Protein AF-Q0TYK9-F1 (afdb_monomer)

Sequence (334 aa):
MSKLDDKIVGWQMKLDAGNQDDVSGDLIALLYSSVINCMQFSIGDTRKQIPELPYYSSLEKSAAALVLWGADHRVLHGALDRDLQRSFGLQEIVLQILLSIGNAVARYLPKASGDDSRRLWESRTRELASISGAAKYRLYETRDVGVDQASIEIDGQALIETIEVHLTSLRRLNNSLEYPAADNSDDEKRGDESDIKVIPADRYFAALIQARFPRAEAQVVQNLGESNWARYNHIHRQRETVRNSSEVTTVAKTLSDFRDSGIGSASSLAYAASVVSTRAEASHKRLPPLPKTARMGQPFICEICERTVTVRRTRDWKFVNVLQTHFPHPLTAS

Nearest PDB structures (foldseek):
  4e40-assembly1_A  TM=2.619E-01  e=4.192E-01  Trypanosoma congolense IL3000
  2c08-assembly1_A-2  TM=2.497E-01  e=4.220E+00  Rattus norvegicus
  1cnt-assembly1_1  TM=2.701E-01  e=6.306E+00  Homo sapiens

Foldseek 3Di:
DPVVVVVVVVVVVVLPPDDPPPCVQQLLLQLLVLLLVLLVLLLVQCVVFPVPDPLSVLSVVLSVLSVVLCVVCVSNVSNLSVLCVQPVVLVLLSLVLSLQLLVLSLLADNPGDDPVSNVVSVVSSVSSVVSSVVSVVVVVVVDDDDDDDDSHRDDSVVSSVSSVVSSVVSVVCVVCSVPPDGPPPPPPPPQDPVPVPVPPQLVVQLVVVCVVPVPDDSVVSSVVSVVVVVVVVVVVVVVVVVVVPPPDDDDDPPDPPDDDDDDDDDDDDDDDDDDDPPVVVPPDPQQPDDDPCLLVQAWDQRPPPRDTDGHNDSVVVVVVVPVPPPDDDDDDDD

pLDDT: mean 70.7, std 20.58, range [30.23, 95.44]

Solvent-accessible surface area (backbone atoms only — not comparable to full-atom values): 20503 Å² total; per-residue (Å²): 144,54,80,62,61,62,50,53,58,62,57,60,70,67,66,82,77,71,72,96,84,50,78,82,61,34,49,58,22,55,47,50,53,41,38,51,53,48,53,53,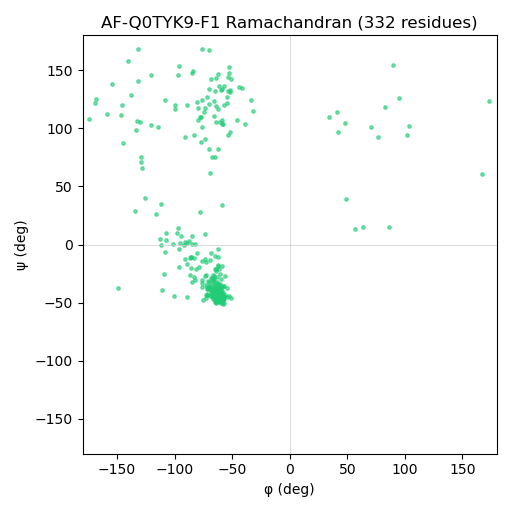47,52,52,57,53,44,58,76,72,50,79,80,49,87,55,52,66,54,45,52,51,49,53,51,51,51,51,49,54,36,55,77,49,36,24,83,74,31,45,43,33,60,67,28,68,51,14,56,73,60,41,51,53,52,46,52,44,52,45,53,42,36,53,43,56,61,32,43,67,74,89,80,60,54,74,69,57,46,53,54,46,55,52,48,42,50,52,38,50,52,48,46,48,56,55,45,51,62,49,48,80,73,46,94,72,85,89,81,79,82,91,65,73,46,55,72,62,62,39,42,54,52,41,50,55,42,52,51,50,54,61,71,40,44,68,49,71,76,56,58,64,64,57,77,78,58,84,69,64,77,66,54,89,88,58,71,67,76,70,56,71,25,56,57,45,17,51,56,46,37,74,74,38,77,85,59,56,67,68,60,34,46,55,51,5,44,50,51,41,53,49,48,52,51,54,50,52,52,52,51,53,58,62,64,52,72,66,80,81,85,86,77,89,73,74,78,84,76,82,77,88,74,89,82,89,80,85,86,84,89,80,92,77,78,86,76,66,79,77,64,64,78,80,52,90,72,74,78,80,78,52,74,58,20,59,75,57,36,71,40,71,35,94,87,76,72,41,79,44,72,49,60,47,78,72,60,53,52,53,64,63,62,72,64,79,77,69,86,86,81,91,79,91,134

Radius of gyration: 36.13 Å; Cα contacts (8 Å, |Δi|>4): 233; chains: 1; bounding box: 65×80×102 Å

Secondary structure (DSSP, 8-state):
--TTHHHHHHHHTTSTTS-TT-TTT-HHHHHHHHHHHHHHHHHHHHHHH-TT-TTHHHHHHHHHHHHHHHHHTTGGGTHHHHHTTT-HHHHHHHHHHHHHHHHHHHH---TT--HHHHHHHHHHHHHHHHHHHHHHHHHHTT---------PPPPHHHHHHHHHHHHHHHHHTHHHHHSPPP----S-----GGG-----HHHHHHHHHHHH-TTS-HHHHHHHHHHHHHHHHHHHHHHHHHHHTTSS-------------S---------------GGGSSSS-PPPPPPHHHHTT--EE-TTT-SEE--SSHHHHHHHHHSSSS--------

Organism: Phaeosphaeria nodorum (strain SN15 / ATCC MYA-4574 / FGSC 10173) (NCBI:txid321614)

Structure (mmCIF, N/CA/C/O backbone):
data_AF-Q0TYK9-F1
#
_entry.id   AF-Q0TYK9-F1
#
loop_
_atom_site.group_PDB
_atom_site.id
_atom_site.type_symbol
_atom_site.label_atom_id
_atom_site.label_alt_id
_atom_site.label_comp_id
_atom_site.label_asym_id
_atom_site.label_entity_id
_atom_site.label_seq_id
_atom_site.pdbx_PDB_ins_code
_atom_site.Cartn_x
_atom_site.Cartn_y
_atom_site.Cartn_z
_atom_site.occupancy
_atom_site.B_iso_or_equiv
_atom_site.auth_seq_id
_atom_site.auth_comp_id
_atom_site.auth_asym_id
_atom_site.auth_atom_id
_atom_site.pdbx_PDB_model_num
ATOM 1 N N . MET A 1 1 ? -29.109 -7.550 12.047 1.00 44.59 1 MET A N 1
ATOM 2 C CA . MET A 1 1 ? -28.102 -7.995 13.035 1.00 44.59 1 MET A CA 1
ATOM 3 C C . MET A 1 1 ? -28.030 -9.531 13.149 1.00 44.59 1 MET A C 1
ATOM 5 O O . MET A 1 1 ? -27.987 -10.038 14.250 1.00 44.59 1 MET A O 1
ATOM 9 N N . SER A 1 2 ? -28.000 -10.304 12.050 1.00 39.91 2 SER A N 1
ATOM 10 C CA . SER A 1 2 ? -27.587 -11.733 12.134 1.00 39.91 2 SER A CA 1
ATOM 11 C C . SER A 1 2 ? -26.903 -12.209 10.847 1.00 39.91 2 SER A C 1
ATOM 13 O O . SER A 1 2 ? -25.867 -12.850 10.884 1.00 39.91 2 SER A O 1
ATOM 15 N N . LYS A 1 3 ? -27.370 -11.745 9.679 1.00 32.19 3 LYS A N 1
ATOM 16 C CA . LYS A 1 3 ? -26.777 -12.117 8.379 1.00 32.19 3 LYS A CA 1
ATOM 17 C C . LYS A 1 3 ? -25.371 -11.560 8.090 1.00 32.19 3 LYS A C 1
ATOM 19 O O . LYS A 1 3 ? -24.768 -11.987 7.108 1.00 32.19 3 LYS A O 1
ATOM 24 N N . LEU A 1 4 ? -24.885 -10.584 8.866 1.00 36.53 4 LEU A N 1
ATOM 25 C CA . LEU A 1 4 ? -23.528 -10.041 8.703 1.00 36.53 4 LEU A CA 1
ATOM 26 C C . LEU A 1 4 ? -22.526 -10.833 9.554 1.00 36.53 4 LEU A C 1
ATOM 28 O O . LEU A 1 4 ? -21.509 -11.260 9.022 1.00 36.53 4 LEU A O 1
ATOM 32 N N . ASP A 1 5 ? -22.872 -11.116 10.813 1.00 36.38 5 ASP A N 1
ATOM 33 C CA . ASP A 1 5 ? -22.040 -11.902 11.733 1.00 36.38 5 ASP A CA 1
ATOM 34 C C . ASP A 1 5 ? -21.855 -13.351 11.252 1.00 36.38 5 ASP A C 1
ATOM 36 O O . ASP A 1 5 ? -20.732 -13.848 11.242 1.00 36.38 5 ASP A O 1
ATOM 40 N N . ASP A 1 6 ? -22.905 -13.986 10.712 1.00 34.59 6 ASP A N 1
ATOM 41 C CA . ASP A 1 6 ? -22.813 -15.353 10.164 1.00 34.59 6 ASP A CA 1
ATOM 42 C C . ASP A 1 6 ? -21.923 -15.437 8.916 1.00 34.59 6 ASP A C 1
ATOM 44 O O . ASP A 1 6 ? -21.270 -16.450 8.661 1.00 34.59 6 ASP A O 1
ATOM 48 N N . LYS A 1 7 ? -21.860 -14.355 8.129 1.00 39.62 7 LYS A N 1
ATOM 49 C CA . LYS A 1 7 ? -20.922 -14.283 7.007 1.00 39.62 7 LYS A CA 1
ATOM 50 C C . LYS A 1 7 ? -19.499 -14.122 7.523 1.00 39.62 7 LYS A C 1
ATOM 52 O O . LYS A 1 7 ? -18.628 -14.813 7.017 1.00 39.62 7 LYS A O 1
ATOM 57 N N . ILE A 1 8 ? -19.277 -13.272 8.528 1.00 39.50 8 ILE A N 1
ATOM 58 C CA . ILE A 1 8 ? -17.959 -12.955 9.106 1.00 39.50 8 ILE A CA 1
ATOM 59 C C . ILE A 1 8 ? -17.297 -14.192 9.735 1.00 39.50 8 ILE A C 1
ATOM 61 O O . ILE A 1 8 ? -16.123 -14.444 9.466 1.00 39.50 8 ILE A O 1
ATOM 65 N N . VAL A 1 9 ? -18.050 -15.023 10.462 1.00 41.75 9 VAL A N 1
ATOM 66 C CA . VAL A 1 9 ? -17.537 -16.294 11.018 1.00 41.75 9 VAL A CA 1
ATOM 67 C C . VAL A 1 9 ? -17.159 -17.283 9.904 1.00 41.75 9 VAL A C 1
ATOM 69 O O . VAL A 1 9 ? -16.145 -17.975 9.996 1.00 41.75 9 VAL A O 1
ATOM 72 N N . GLY A 1 10 ? -17.909 -17.289 8.796 1.00 31.11 10 GLY A N 1
ATOM 73 C CA . GLY A 1 10 ? -17.598 -18.097 7.613 1.00 31.11 10 GLY A CA 1
ATOM 74 C C . GLY A 1 10 ? -16.300 -17.709 6.888 1.00 31.11 10 GLY A C 1
ATOM 75 O O . GLY A 1 10 ? -15.738 -18.543 6.178 1.00 31.11 10 GLY A O 1
ATOM 76 N N . TRP A 1 11 ? -15.797 -16.480 7.070 1.00 41.72 11 TRP A N 1
ATOM 77 C CA . TRP A 1 11 ? -14.517 -16.035 6.498 1.00 41.72 11 TRP A CA 1
ATOM 78 C C . TRP A 1 11 ? -13.317 -16.408 7.374 1.00 41.72 11 TRP A C 1
ATOM 80 O O . TRP A 1 11 ? -12.257 -16.710 6.835 1.00 41.72 11 TRP A O 1
ATOM 90 N N . GLN A 1 12 ? -13.484 -16.451 8.701 1.00 37.84 12 GLN A N 1
ATOM 91 C CA . GLN A 1 12 ? -12.402 -16.800 9.631 1.00 37.84 12 GLN A CA 1
ATOM 92 C C . GLN A 1 12 ? -11.999 -18.280 9.536 1.00 37.84 12 GLN A C 1
ATOM 94 O O . GLN A 1 12 ? -10.815 -18.588 9.556 1.00 37.84 12 GLN A O 1
ATOM 99 N N . MET A 1 13 ? -12.952 -19.196 9.327 1.00 35.41 13 MET A N 1
ATOM 100 C CA . MET A 1 13 ? -12.654 -20.638 9.250 1.00 35.41 13 MET A CA 1
ATOM 101 C C . MET A 1 13 ? -11.947 -21.091 7.962 1.00 35.41 13 MET A C 1
ATOM 103 O O . MET A 1 13 ? -11.423 -22.200 7.916 1.00 35.41 13 MET A O 1
ATOM 107 N N . LYS A 1 14 ? -11.918 -20.268 6.906 1.00 38.94 14 LYS A N 1
ATOM 108 C CA . LYS A 1 14 ? -11.225 -20.615 5.651 1.00 38.94 14 LYS A CA 1
ATOM 109 C C . LYS A 1 14 ? -9.734 -20.265 5.645 1.00 38.94 14 LYS A C 1
ATOM 111 O O . LYS A 1 14 ? -9.044 -20.703 4.731 1.00 38.94 14 LYS A O 1
ATOM 116 N N . LEU A 1 15 ? -9.252 -19.505 6.629 1.00 45.62 15 LEU A N 1
ATOM 117 C CA . LEU A 1 15 ? -7.866 -19.026 6.689 1.00 45.62 15 LEU A CA 1
ATOM 118 C C . LEU A 1 15 ? -6.913 -19.991 7.419 1.00 45.62 15 LEU A C 1
ATOM 120 O O . LEU A 1 15 ? -5.714 -19.929 7.184 1.00 45.62 15 LEU A O 1
ATOM 124 N N . ASP A 1 16 ? -7.431 -20.942 8.203 1.00 39.75 16 ASP A N 1
ATOM 125 C CA . ASP A 1 16 ? -6.613 -21.879 8.998 1.00 39.75 16 ASP A CA 1
ATOM 126 C C . ASP A 1 16 ? -6.182 -23.161 8.251 1.00 39.75 16 ASP A C 1
ATOM 128 O O . ASP A 1 16 ? -5.553 -24.041 8.835 1.00 39.75 16 ASP A O 1
ATOM 132 N N . ALA A 1 17 ? -6.507 -23.306 6.960 1.00 36.94 17 ALA A N 1
ATOM 133 C CA . ALA A 1 17 ? -6.301 -24.562 6.222 1.00 36.94 17 ALA A CA 1
ATOM 134 C C . ALA A 1 17 ? 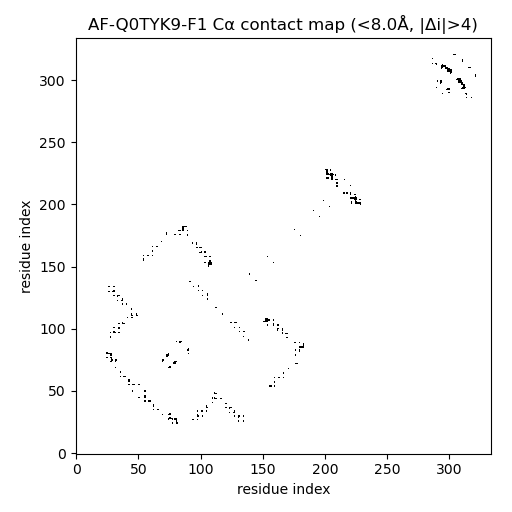-5.155 -24.547 5.185 1.00 36.94 17 ALA A C 1
ATOM 136 O O . ALA A 1 17 ? -5.040 -25.490 4.403 1.00 36.94 17 ALA A O 1
ATOM 137 N N . GLY A 1 18 ? -4.310 -23.510 5.143 1.00 34.62 18 GLY A N 1
ATOM 138 C CA . GLY A 1 18 ? -3.261 -23.360 4.125 1.00 34.62 18 GLY A CA 1
ATOM 139 C C . GLY A 1 18 ? -1.841 -23.285 4.690 1.00 34.62 18 GLY A C 1
ATOM 140 O O . GLY A 1 18 ? -1.446 -22.238 5.177 1.00 34.62 18 GLY A O 1
ATOM 141 N N . ASN A 1 19 ? -1.101 -24.396 4.579 1.00 35.84 19 ASN A N 1
ATOM 142 C CA . ASN A 1 19 ? 0.365 -24.549 4.525 1.00 35.84 19 ASN A CA 1
ATOM 143 C C . ASN A 1 19 ? 1.270 -23.584 5.326 1.00 35.84 19 ASN A C 1
ATOM 145 O O . ASN A 1 19 ? 1.544 -22.460 4.924 1.00 35.84 19 ASN A O 1
ATOM 149 N N . GLN A 1 20 ? 1.895 -24.130 6.372 1.00 38.56 20 GLN A N 1
ATOM 150 C CA . GLN A 1 20 ? 2.895 -23.486 7.238 1.00 38.56 20 GLN A CA 1
ATOM 151 C C . GLN A 1 20 ? 4.305 -23.291 6.629 1.00 38.56 20 GLN A C 1
ATOM 153 O O . GLN A 1 20 ? 5.196 -22.855 7.351 1.00 38.56 20 GLN A O 1
ATOM 158 N N . ASP A 1 21 ? 4.520 -23.534 5.330 1.00 36.31 21 ASP A N 1
ATOM 159 C CA . ASP A 1 21 ? 5.865 -23.488 4.717 1.00 36.31 21 ASP A CA 1
ATOM 160 C C . ASP A 1 21 ? 6.136 -22.269 3.799 1.00 36.31 21 ASP A C 1
ATOM 162 O O . ASP A 1 21 ? 7.226 -22.165 3.241 1.00 36.31 21 ASP A O 1
ATOM 166 N N . ASP A 1 22 ? 5.207 -21.309 3.661 1.00 42.50 22 ASP A N 1
ATOM 167 C CA . ASP A 1 22 ? 5.327 -20.167 2.721 1.00 42.50 22 ASP A CA 1
ATOM 168 C C . ASP A 1 22 ? 5.172 -18.783 3.389 1.00 42.50 22 ASP A C 1
ATOM 170 O O . ASP A 1 22 ? 4.557 -17.857 2.865 1.00 42.50 22 ASP A O 1
ATOM 174 N N . VAL A 1 23 ? 5.734 -18.606 4.590 1.00 48.06 23 VAL A N 1
ATOM 175 C CA . VAL A 1 23 ? 5.602 -17.350 5.368 1.00 48.06 23 VAL A CA 1
ATOM 176 C C . VAL A 1 23 ? 6.220 -16.136 4.640 1.00 48.06 23 VAL A C 1
ATOM 178 O O . VAL A 1 23 ? 5.883 -14.990 4.935 1.00 48.06 23 VAL A O 1
ATOM 181 N N . SER A 1 24 ? 7.102 -16.362 3.657 1.00 53.59 24 SER A N 1
ATOM 182 C CA . SER A 1 24 ? 7.686 -15.291 2.831 1.00 53.59 24 SER A CA 1
ATOM 183 C C . SER A 1 24 ? 6.831 -14.902 1.622 1.00 53.59 24 SER A C 1
ATOM 185 O O . SER A 1 24 ? 7.025 -13.805 1.091 1.00 53.59 24 SER A O 1
ATOM 187 N N . GLY A 1 25 ? 5.912 -15.763 1.175 1.00 62.69 25 GLY A N 1
ATOM 188 C CA . GLY A 1 25 ? 5.080 -15.525 -0.002 1.00 62.69 25 GLY A CA 1
ATOM 189 C C . GLY A 1 25 ? 3.999 -14.476 0.235 1.00 62.69 25 GLY A C 1
ATOM 190 O O . GLY A 1 25 ? 3.859 -13.582 -0.586 1.00 62.69 25 GLY A O 1
ATOM 191 N N . ASP A 1 26 ? 3.322 -14.527 1.385 1.00 84.88 26 ASP A N 1
ATOM 192 C CA . ASP A 1 26 ? 2.055 -13.814 1.629 1.00 84.88 26 ASP A CA 1
ATOM 193 C C . ASP A 1 26 ? 2.166 -12.671 2.663 1.00 84.88 26 ASP A C 1
ATOM 195 O O . ASP A 1 26 ? 1.264 -12.412 3.467 1.00 84.88 26 ASP A O 1
ATOM 199 N N . LEU A 1 27 ? 3.304 -11.978 2.697 1.00 89.56 27 LEU A N 1
ATOM 200 C CA . LEU A 1 27 ? 3.596 -10.982 3.732 1.00 89.56 27 LEU A CA 1
ATOM 201 C C . LEU A 1 27 ? 2.673 -9.751 3.677 1.00 89.56 27 LEU A C 1
ATOM 203 O O . LEU A 1 27 ? 2.326 -9.206 4.729 1.00 89.56 27 LEU A O 1
ATOM 207 N N . ILE A 1 28 ? 2.249 -9.318 2.482 1.00 92.62 28 ILE A N 1
ATOM 208 C CA . ILE A 1 28 ? 1.270 -8.232 2.318 1.00 92.62 28 ILE A CA 1
ATOM 209 C C . ILE A 1 28 ? -0.076 -8.688 2.880 1.00 92.62 28 ILE A C 1
ATOM 211 O O . ILE A 1 28 ? -0.681 -7.948 3.659 1.00 92.62 28 ILE A O 1
ATOM 215 N N . ALA A 1 29 ? -0.526 -9.902 2.551 1.00 92.44 29 ALA A N 1
ATOM 216 C CA . ALA A 1 29 ? -1.767 -10.477 3.070 1.00 92.44 29 ALA A CA 1
ATOM 217 C C . ALA A 1 29 ? -1.781 -10.582 4.606 1.00 92.44 29 ALA A C 1
ATOM 219 O O . ALA A 1 29 ? -2.748 -10.162 5.255 1.00 92.44 29 ALA A O 1
ATOM 220 N N . LEU A 1 30 ? -0.696 -11.087 5.201 1.00 92.19 30 LEU A N 1
ATOM 221 C CA . LEU A 1 30 ? -0.549 -11.217 6.654 1.00 92.19 30 LEU A CA 1
ATOM 222 C C . LEU A 1 30 ? -0.560 -9.851 7.344 1.00 92.19 30 LEU A C 1
ATOM 224 O O . LEU A 1 30 ? -1.317 -9.639 8.294 1.00 92.19 30 LEU A O 1
ATOM 228 N N . LEU A 1 31 ? 0.215 -8.890 6.837 1.00 93.19 31 LEU A N 1
ATOM 229 C CA . LEU A 1 31 ? 0.264 -7.549 7.413 1.00 93.19 31 LEU A CA 1
ATOM 230 C C . LEU A 1 31 ? -1.087 -6.839 7.285 1.00 93.19 31 LEU A C 1
ATOM 232 O O . LEU A 1 31 ? -1.588 -6.280 8.259 1.00 93.19 31 LEU A O 1
ATOM 236 N N . TYR A 1 32 ? -1.712 -6.911 6.111 1.00 95.44 32 TYR A N 1
ATOM 237 C CA . TYR A 1 32 ? -3.033 -6.344 5.864 1.00 95.44 32 TYR A CA 1
ATOM 238 C C . TYR A 1 32 ? -4.092 -6.919 6.814 1.00 95.44 32 TYR A C 1
ATOM 240 O O . TYR A 1 32 ? -4.848 -6.162 7.425 1.00 95.44 32 TYR A O 1
ATOM 248 N N . SER A 1 33 ? -4.138 -8.245 6.977 1.00 93.62 33 SER A N 1
ATOM 249 C CA . SER A 1 33 ? -5.125 -8.889 7.850 1.00 93.62 33 SER A CA 1
ATOM 250 C C . SER A 1 33 ? -4.947 -8.471 9.312 1.00 93.62 33 SER A C 1
ATOM 252 O O . SER A 1 33 ? -5.926 -8.130 9.979 1.00 93.62 33 SER A O 1
ATOM 254 N N . SER A 1 34 ? -3.701 -8.388 9.786 1.00 92.94 34 SER A N 1
ATOM 255 C CA . SER A 1 34 ? -3.378 -7.927 11.136 1.00 92.94 34 SER A CA 1
ATOM 256 C C . SER A 1 34 ? -3.767 -6.458 11.363 1.00 92.94 34 SER A C 1
ATOM 258 O O . SER A 1 34 ? -4.399 -6.126 12.369 1.00 92.94 34 SER A O 1
ATOM 260 N N . VAL A 1 35 ? -3.502 -5.578 10.389 1.00 93.69 35 VAL A N 1
ATOM 261 C CA . VAL A 1 35 ? -3.918 -4.164 10.433 1.00 93.69 35 VAL A CA 1
ATOM 262 C C . VAL A 1 35 ? -5.440 -4.031 10.515 1.00 93.69 35 VAL A C 1
ATOM 264 O O . VAL A 1 35 ? -5.946 -3.323 11.389 1.00 93.69 35 VAL A O 1
ATOM 267 N N . ILE A 1 36 ? -6.182 -4.735 9.654 1.00 93.75 36 ILE A N 1
ATOM 268 C CA . ILE A 1 36 ? -7.652 -4.718 9.656 1.00 93.75 36 ILE A CA 1
ATOM 269 C C .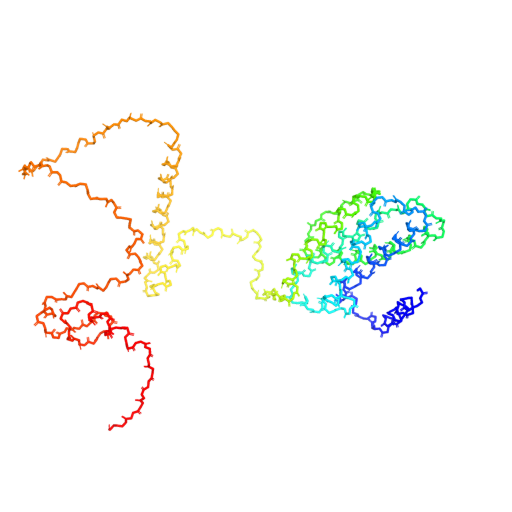 ILE A 1 36 ? -8.208 -5.246 10.979 1.00 93.75 36 ILE A C 1
ATOM 271 O O . ILE A 1 36 ? -9.120 -4.641 11.543 1.00 93.75 36 ILE A O 1
ATOM 275 N N . ASN A 1 37 ? -7.636 -6.326 11.510 1.00 91.75 37 ASN A N 1
ATOM 276 C CA . ASN A 1 37 ? -8.026 -6.898 12.796 1.00 91.75 37 ASN A CA 1
ATOM 277 C C . ASN A 1 37 ? -7.872 -5.895 13.948 1.00 91.75 37 ASN A C 1
ATOM 279 O O . ASN A 1 37 ? -8.755 -5.801 14.804 1.00 91.75 37 ASN A O 1
ATOM 283 N N . CYS A 1 38 ? -6.780 -5.129 13.972 1.00 90.75 38 CYS A N 1
ATOM 284 C CA . CYS A 1 38 ? -6.584 -4.068 14.957 1.00 90.75 38 CYS A CA 1
ATOM 285 C C . CYS A 1 38 ? -7.570 -2.906 14.744 1.00 90.75 38 CYS A C 1
ATOM 287 O O . CYS A 1 38 ? -8.205 -2.461 15.697 1.00 90.75 38 CYS A O 1
ATOM 289 N N . MET A 1 39 ? -7.779 -2.451 13.506 1.00 90.62 39 MET A N 1
ATOM 290 C CA . MET A 1 39 ? -8.735 -1.374 13.206 1.00 90.62 39 MET A CA 1
ATOM 291 C C . MET A 1 39 ? -10.180 -1.734 13.568 1.00 90.62 39 MET A C 1
ATOM 293 O O . MET A 1 39 ? -10.910 -0.925 14.132 1.00 90.62 39 MET A O 1
ATOM 297 N N . GLN A 1 40 ? -10.617 -2.956 13.269 1.00 89.94 40 GLN A N 1
ATOM 298 C CA . GLN A 1 40 ? -11.963 -3.413 13.616 1.00 89.94 40 GLN A CA 1
ATOM 299 C C . GLN A 1 40 ? -12.148 -3.518 15.128 1.00 89.94 40 GLN A C 1
ATOM 301 O O . GLN A 1 40 ? -13.209 -3.159 15.642 1.00 89.94 40 GLN A O 1
ATOM 306 N N . PHE A 1 41 ? -11.115 -3.967 15.846 1.00 88.25 41 PHE A N 1
ATOM 307 C CA . PHE A 1 41 ? -11.135 -3.975 17.302 1.00 88.25 41 PHE A CA 1
ATOM 308 C C . PHE A 1 41 ? -11.256 -2.554 17.863 1.00 88.25 41 PHE A C 1
ATOM 310 O O . PHE A 1 41 ? -12.130 -2.308 18.693 1.00 88.25 41 PHE A O 1
ATOM 317 N N . SER A 1 42 ? -10.440 -1.608 17.383 1.00 84.50 42 SER A N 1
ATOM 318 C CA . SER A 1 42 ? -10.465 -0.225 17.872 1.00 84.50 42 SER A CA 1
ATOM 319 C C . SER A 1 42 ? -11.804 0.463 17.585 1.00 84.50 42 SER A C 1
ATOM 321 O O . SER A 1 42 ? -12.350 1.128 18.466 1.00 84.50 42 SER A O 1
ATOM 323 N N . ILE A 1 43 ? -12.402 0.234 16.411 1.00 85.88 43 ILE A N 1
ATOM 324 C CA . ILE A 1 43 ? -13.757 0.701 16.074 1.00 85.88 43 ILE A CA 1
ATOM 325 C C . ILE A 1 43 ? -14.804 0.059 16.992 1.00 85.88 43 ILE A C 1
ATOM 327 O O . ILE A 1 43 ? -15.682 0.755 17.505 1.00 85.88 43 ILE A O 1
ATOM 331 N N . GLY A 1 44 ? -14.734 -1.257 17.208 1.00 83.56 44 GLY A N 1
ATOM 332 C CA . GLY A 1 44 ? -15.681 -1.985 18.051 1.00 83.56 44 GLY A CA 1
ATOM 333 C C . GLY A 1 44 ? -15.645 -1.543 19.514 1.00 83.56 44 GLY A C 1
ATOM 334 O O . GLY A 1 44 ? -16.700 -1.420 20.137 1.00 83.56 44 GLY A O 1
ATOM 335 N N . ASP A 1 45 ? -14.455 -1.275 20.050 1.00 79.25 45 ASP A N 1
ATOM 336 C CA . ASP A 1 45 ? -14.269 -0.811 21.427 1.00 79.25 45 ASP A CA 1
ATOM 337 C C . ASP A 1 45 ? -14.715 0.652 21.592 1.00 79.25 45 ASP A C 1
ATOM 339 O O . ASP A 1 45 ? -15.545 0.951 22.453 1.00 79.25 45 ASP A O 1
ATOM 343 N N . THR A 1 46 ? -14.309 1.538 20.672 1.00 76.25 46 THR A N 1
ATOM 344 C CA . THR A 1 46 ? -14.705 2.961 20.678 1.00 76.25 46 THR A CA 1
ATOM 345 C C . THR A 1 46 ? -16.225 3.129 20.578 1.00 76.25 46 THR A C 1
ATOM 347 O O . THR A 1 46 ? -16.814 3.937 21.298 1.00 76.25 46 THR A O 1
ATOM 350 N N . ARG A 1 47 ? -16.891 2.314 19.744 1.00 77.00 47 ARG A N 1
ATOM 351 C CA . ARG A 1 47 ? -18.355 2.325 19.577 1.00 77.00 47 ARG A CA 1
ATOM 352 C C . ARG A 1 47 ? -19.107 2.000 20.864 1.00 77.00 47 ARG A C 1
ATOM 354 O O . ARG A 1 47 ? -20.186 2.541 21.090 1.00 77.00 47 ARG A O 1
ATOM 361 N N . LYS A 1 48 ? -18.582 1.077 21.675 1.00 74.38 48 LYS A N 1
ATOM 362 C CA . LYS A 1 48 ? -19.239 0.627 22.912 1.00 74.38 48 LYS A CA 1
ATOM 363 C C . LYS A 1 48 ? -19.175 1.674 24.018 1.00 74.38 48 LYS A C 1
ATOM 365 O O . LYS A 1 48 ? -20.027 1.653 24.899 1.00 74.38 48 LYS A O 1
ATOM 370 N N . GLN A 1 49 ? -18.172 2.547 23.990 1.00 67.31 49 GLN A N 1
ATOM 371 C CA . GLN A 1 49 ? -17.831 3.390 25.133 1.00 67.31 49 GLN A CA 1
ATOM 372 C C . GLN A 1 49 ? -18.126 4.874 24.901 1.00 67.31 49 GLN A C 1
ATOM 374 O O . GLN A 1 49 ? -18.598 5.528 25.827 1.00 67.31 49 GLN A O 1
ATOM 379 N N . ILE A 1 50 ? -17.882 5.422 23.700 1.00 66.62 50 ILE A N 1
ATOM 380 C CA . ILE A 1 50 ? -18.080 6.858 23.427 1.00 66.62 50 ILE A CA 1
ATOM 381 C C . ILE A 1 50 ? -18.587 7.070 21.983 1.00 66.62 50 ILE A C 1
ATOM 383 O O . ILE A 1 50 ? -17.789 7.300 21.072 1.00 66.62 50 ILE A O 1
ATOM 387 N N . PRO A 1 51 ? -19.914 7.026 21.750 1.00 62.50 51 PRO A N 1
ATOM 388 C CA . PRO A 1 51 ? -20.501 7.155 20.411 1.00 62.50 51 PRO A CA 1
ATOM 389 C C . PRO A 1 51 ? -20.261 8.513 19.728 1.00 62.50 51 PRO A C 1
ATOM 391 O O . PRO A 1 51 ? -20.333 8.595 18.506 1.00 62.50 51 PRO A O 1
ATOM 394 N N . GLU A 1 52 ? -19.987 9.574 20.495 1.00 63.94 52 GLU A N 1
ATOM 395 C CA . GLU A 1 52 ? -19.931 10.959 19.992 1.00 63.94 52 GLU A CA 1
ATOM 396 C C . GLU A 1 52 ? -18.519 11.471 19.663 1.00 63.94 52 GLU A C 1
ATOM 398 O O . GLU A 1 52 ? -18.318 12.672 19.481 1.00 63.94 52 GLU A O 1
ATOM 403 N N . LEU A 1 53 ? -17.510 10.597 19.572 1.00 68.88 53 LEU A N 1
ATOM 404 C CA . LEU A 1 53 ? -16.176 11.053 19.180 1.00 68.88 53 LEU A CA 1
ATOM 405 C C . LEU A 1 53 ? -16.198 11.563 17.725 1.00 68.88 53 LEU A C 1
ATOM 407 O O . LEU A 1 53 ? -16.540 10.799 16.817 1.00 68.88 53 LEU A O 1
ATOM 411 N N . PRO A 1 54 ? -15.781 12.818 17.465 1.00 72.56 54 PRO A N 1
ATOM 412 C CA . PRO A 1 54 ? -15.908 13.450 16.146 1.00 72.56 54 PRO A CA 1
ATOM 413 C C . PRO A 1 54 ? -15.143 12.697 15.049 1.00 72.56 54 PRO A C 1
ATOM 415 O O . PRO A 1 54 ? -15.507 12.734 13.876 1.00 72.56 54 PRO A O 1
ATOM 418 N N . TYR A 1 55 ? -14.110 11.959 15.446 1.00 77.88 55 TYR A N 1
ATOM 419 C CA . TYR A 1 55 ? -13.213 11.234 14.562 1.00 77.88 55 TYR A CA 1
ATOM 420 C C . TYR A 1 55 ? -13.656 9.784 14.279 1.00 77.88 55 TYR A C 1
ATOM 422 O O . TYR A 1 55 ? -13.161 9.155 13.344 1.00 77.88 55 TYR A O 1
ATOM 430 N N . TYR A 1 56 ? -14.630 9.248 15.026 1.00 80.56 56 TYR A N 1
ATOM 431 C CA . TYR A 1 56 ? -15.100 7.864 14.884 1.00 80.56 56 TYR A CA 1
ATOM 432 C C . TYR A 1 56 ? -15.617 7.564 13.472 1.00 80.56 56 TYR A C 1
ATOM 434 O O . TYR A 1 56 ? -15.220 6.578 12.852 1.00 80.56 56 TYR A O 1
ATOM 442 N N . SER A 1 57 ? -16.455 8.455 12.933 1.00 85.00 57 SER A N 1
ATOM 443 C CA . SER A 1 57 ? -17.026 8.278 11.593 1.00 85.00 57 SER A CA 1
ATOM 444 C C . SER A 1 57 ? -15.956 8.266 10.495 1.00 85.00 57 SER A C 1
ATOM 446 O O . SER A 1 57 ? -16.103 7.565 9.495 1.00 85.00 57 SER A O 1
ATOM 448 N N . SER A 1 58 ? -14.865 9.013 10.678 1.00 88.62 58 SER A N 1
ATOM 449 C CA . SER A 1 58 ? -13.740 9.047 9.741 1.00 88.62 58 SER A CA 1
ATOM 450 C C . SER A 1 58 ? -12.864 7.801 9.863 1.00 88.62 58 SER A C 1
ATOM 452 O O . SER A 1 58 ? -12.431 7.267 8.842 1.00 88.62 58 SER A O 1
ATOM 454 N N . LEU A 1 59 ? -12.667 7.271 11.075 1.00 86.56 59 LEU A N 1
ATOM 455 C CA . LEU A 1 59 ? -11.984 5.991 11.282 1.00 86.56 59 LEU A CA 1
ATOM 456 C C . LEU A 1 59 ? -12.759 4.828 10.642 1.00 86.56 59 LEU A C 1
ATOM 458 O O . LEU A 1 59 ? -12.163 4.003 9.954 1.00 86.56 59 LEU A O 1
ATOM 462 N N . GLU A 1 60 ? -14.085 4.791 10.802 1.00 89.12 60 GLU A N 1
ATOM 463 C CA . GLU A 1 60 ? -14.945 3.765 10.198 1.00 89.12 60 GLU A CA 1
ATOM 464 C C . GLU A 1 60 ? -14.918 3.836 8.662 1.00 89.12 60 GLU A C 1
ATOM 466 O O . GLU A 1 60 ? -14.729 2.818 7.993 1.00 89.12 60 GLU A O 1
ATOM 471 N N . LYS A 1 61 ? -15.001 5.047 8.090 1.00 91.12 61 LYS A N 1
ATOM 472 C CA . LYS A 1 61 ? -14.832 5.275 6.642 1.00 91.12 61 LYS A CA 1
ATOM 473 C C . LYS A 1 61 ? -13.456 4.836 6.146 1.00 91.12 61 LYS A C 1
ATOM 475 O O . LYS A 1 61 ? -13.364 4.224 5.084 1.00 91.12 61 LYS A O 1
ATOM 480 N N . SER A 1 62 ? -12.401 5.134 6.901 1.00 91.81 62 SER A N 1
ATOM 481 C CA . SER A 1 62 ? -11.025 4.778 6.543 1.00 91.81 62 SER A CA 1
ATOM 482 C C . SER A 1 62 ? -10.809 3.266 6.579 1.00 91.81 62 SER A C 1
ATOM 484 O O . SER A 1 62 ? -10.259 2.702 5.635 1.00 91.81 62 SER A O 1
ATOM 486 N N . ALA A 1 63 ? -11.318 2.582 7.607 1.00 91.75 63 ALA A N 1
ATOM 487 C CA . ALA A 1 63 ? -11.282 1.125 7.683 1.00 91.75 63 ALA A CA 1
ATOM 488 C C . ALA A 1 63 ? -12.089 0.479 6.547 1.00 91.75 63 ALA A C 1
ATOM 490 O O . ALA A 1 63 ? -11.591 -0.431 5.890 1.00 91.75 63 ALA A O 1
ATOM 491 N N . ALA A 1 64 ? -13.293 0.978 6.248 1.00 93.00 64 ALA A N 1
ATOM 492 C CA . ALA A 1 64 ? -14.091 0.490 5.123 1.00 93.00 64 ALA A CA 1
ATOM 493 C C . ALA A 1 64 ? -13.380 0.697 3.775 1.00 93.00 64 ALA A C 1
ATOM 495 O O . ALA A 1 64 ? -13.384 -0.197 2.933 1.00 93.00 64 ALA A O 1
ATOM 496 N N . ALA A 1 65 ? -12.726 1.845 3.579 1.00 93.81 65 ALA A N 1
ATOM 497 C CA . ALA A 1 65 ? -11.938 2.115 2.380 1.00 93.81 65 ALA A CA 1
ATOM 498 C C . ALA A 1 65 ? -10.741 1.164 2.240 1.00 93.81 65 ALA A C 1
ATOM 500 O O . ALA A 1 65 ? -10.477 0.699 1.133 1.00 93.81 65 ALA A O 1
ATOM 501 N N . LEU A 1 66 ? -10.046 0.851 3.340 1.00 94.00 66 LEU A N 1
ATOM 502 C CA . LEU A 1 66 ? -8.957 -0.127 3.335 1.00 94.00 66 LEU A CA 1
ATOM 503 C C . LEU A 1 66 ? -9.477 -1.538 3.024 1.00 94.00 66 LEU A C 1
ATOM 505 O O . LEU A 1 66 ? -8.856 -2.247 2.237 1.00 94.00 66 LEU A O 1
ATOM 509 N N . VAL A 1 67 ? -10.640 -1.912 3.577 1.00 94.44 67 VAL A N 1
ATOM 510 C CA . VAL A 1 67 ? -11.315 -3.188 3.284 1.00 94.44 67 VAL A CA 1
ATOM 511 C C . VAL A 1 67 ? -11.663 -3.318 1.805 1.00 94.44 67 VAL A C 1
ATOM 513 O O . VAL A 1 67 ? -11.412 -4.364 1.209 1.00 94.44 67 VAL A O 1
ATOM 516 N N . LEU A 1 68 ? -12.231 -2.268 1.210 1.00 93.69 68 LEU A N 1
ATOM 517 C CA . LEU A 1 68 ? -12.578 -2.248 -0.212 1.00 93.69 68 LEU A CA 1
ATOM 518 C C . LEU A 1 68 ? -11.332 -2.362 -1.088 1.00 93.69 68 LEU A C 1
ATOM 520 O O . LEU A 1 68 ? -11.288 -3.231 -1.949 1.00 93.69 68 LEU A O 1
ATOM 524 N N . TRP A 1 69 ? -10.289 -1.580 -0.795 1.00 95.31 69 TRP A N 1
ATOM 525 C CA . TRP A 1 69 ? -9.015 -1.680 -1.509 1.00 95.31 69 TRP A CA 1
ATOM 526 C C . TRP A 1 69 ? -8.427 -3.098 -1.436 1.00 95.31 69 TRP A C 1
ATOM 528 O O . TRP A 1 69 ? -8.026 -3.669 -2.449 1.00 95.31 69 TRP A O 1
ATOM 538 N N . GLY A 1 70 ? -8.431 -3.714 -0.250 1.00 91.75 70 GLY A N 1
ATOM 539 C CA . GLY A 1 70 ? -7.943 -5.080 -0.089 1.00 91.75 70 GLY A CA 1
ATOM 540 C C . GLY A 1 70 ? -8.802 -6.122 -0.810 1.00 91.75 70 GLY A C 1
ATOM 541 O O . GLY A 1 70 ? -8.279 -7.145 -1.250 1.00 91.75 70 GLY A O 1
ATOM 542 N N . ALA A 1 71 ? -10.106 -5.878 -0.960 1.00 92.94 71 ALA A N 1
ATOM 543 C CA . ALA A 1 71 ? -10.998 -6.733 -1.738 1.00 92.94 71 ALA A CA 1
ATOM 544 C C . ALA A 1 71 ? -10.749 -6.600 -3.249 1.00 92.94 71 ALA A C 1
ATOM 546 O O . ALA A 1 71 ? -10.658 -7.626 -3.928 1.00 92.94 71 ALA A O 1
ATOM 547 N N . ASP A 1 72 ? -10.574 -5.374 -3.748 1.00 91.56 72 ASP A N 1
ATOM 548 C CA . ASP A 1 72 ? -10.317 -5.077 -5.164 1.00 91.56 72 ASP A CA 1
ATOM 549 C C . ASP A 1 72 ? -9.036 -5.768 -5.654 1.00 91.56 72 ASP A C 1
ATOM 551 O O . ASP A 1 72 ? -9.029 -6.395 -6.714 1.00 91.56 72 ASP A O 1
ATOM 555 N N . HIS A 1 73 ? -7.988 -5.768 -4.827 1.00 90.69 73 HIS A N 1
ATOM 556 C CA . HIS A 1 73 ? -6.721 -6.455 -5.112 1.00 90.69 73 HIS A CA 1
ATOM 557 C C . HIS A 1 73 ? -6.628 -7.873 -4.529 1.00 90.69 73 HIS A C 1
ATOM 559 O O . HIS A 1 73 ? -5.571 -8.499 -4.571 1.00 90.69 73 HIS A O 1
ATOM 565 N N . ARG A 1 74 ? -7.722 -8.402 -3.960 1.00 90.50 74 ARG A N 1
ATOM 566 C CA . ARG A 1 74 ? -7.799 -9.755 -3.369 1.00 90.50 74 ARG A CA 1
ATOM 567 C C . ARG A 1 74 ? -6.639 -10.069 -2.408 1.00 90.50 74 ARG A C 1
ATOM 569 O O . ARG A 1 74 ? -6.151 -11.200 -2.358 1.00 90.50 74 ARG A O 1
ATOM 576 N N . VAL A 1 75 ? -6.244 -9.082 -1.609 1.00 91.56 75 VAL A N 1
ATOM 577 C CA . VAL A 1 75 ? -5.078 -9.118 -0.712 1.00 91.56 75 VAL A CA 1
ATOM 578 C C . VAL A 1 75 ? -5.156 -10.283 0.271 1.00 91.56 75 VAL A C 1
ATOM 580 O O . VAL A 1 75 ? -4.205 -11.036 0.400 1.00 91.56 75 VAL A O 1
ATOM 583 N N . LEU A 1 76 ? -6.320 -10.523 0.885 1.00 88.19 76 LEU A N 1
ATOM 584 C CA . LEU A 1 76 ? -6.512 -11.629 1.842 1.00 88.19 76 LEU A CA 1
ATOM 585 C C . LEU A 1 76 ? -6.311 -13.033 1.251 1.00 88.19 76 LEU A C 1
ATOM 587 O O . LEU A 1 76 ? -6.165 -13.987 2.003 1.00 88.19 76 LEU A O 1
ATOM 591 N N . HIS A 1 77 ? -6.337 -13.173 -0.075 1.00 86.94 77 HIS A N 1
ATOM 592 C CA . HIS A 1 77 ? -6.116 -14.452 -0.756 1.00 86.94 77 HIS A CA 1
ATOM 593 C C . HIS A 1 77 ? -4.667 -14.595 -1.259 1.00 86.94 77 HIS A C 1
ATOM 595 O O . HIS A 1 77 ? -4.398 -15.461 -2.102 1.00 86.94 77 HIS A O 1
ATOM 601 N N . GLY A 1 78 ? -3.766 -13.691 -0.854 1.00 85.88 78 GLY A N 1
ATOM 602 C CA . GLY A 1 78 ? -2.382 -13.615 -1.336 1.00 85.88 78 GLY A CA 1
ATOM 603 C C . GLY A 1 78 ? -2.270 -13.300 -2.831 1.00 85.88 78 GLY A C 1
ATOM 604 O O . GLY A 1 78 ? -1.241 -13.545 -3.447 1.00 85.88 78 GLY A O 1
ATOM 605 N N . ALA A 1 79 ? -3.347 -12.833 -3.479 1.00 87.81 79 ALA A N 1
ATOM 606 C CA . ALA A 1 79 ? -3.315 -12.567 -4.918 1.00 87.81 79 ALA A CA 1
ATOM 607 C C . ALA A 1 79 ? -2.381 -11.401 -5.232 1.00 87.81 79 ALA A C 1
ATOM 609 O O . ALA A 1 79 ? -1.517 -11.547 -6.084 1.00 87.81 79 ALA A O 1
ATOM 610 N N . LEU A 1 80 ? -2.497 -10.306 -4.473 1.00 90.19 80 LEU A N 1
ATOM 611 C CA . LEU A 1 80 ? -1.616 -9.157 -4.634 1.00 90.19 80 LEU A CA 1
ATOM 612 C C . LEU A 1 80 ? -0.148 -9.526 -4.388 1.00 90.19 80 LEU A C 1
ATOM 614 O O . LEU A 1 80 ? 0.721 -9.089 -5.132 1.00 90.19 80 LEU A O 1
ATOM 618 N N . ASP A 1 81 ? 0.136 -10.359 -3.386 1.00 90.00 81 ASP A N 1
ATOM 619 C CA . ASP A 1 81 ? 1.486 -10.867 -3.150 1.00 90.00 81 ASP A CA 1
ATOM 620 C C . ASP A 1 81 ? 2.044 -11.605 -4.374 1.00 90.00 81 ASP A C 1
ATOM 622 O O . ASP A 1 81 ? 3.164 -11.322 -4.800 1.00 90.00 81 ASP A O 1
ATOM 626 N N . ARG A 1 82 ? 1.244 -12.495 -4.978 1.00 89.44 82 ARG A N 1
ATOM 627 C CA . ARG A 1 82 ? 1.601 -13.231 -6.202 1.00 89.44 82 ARG A CA 1
ATOM 628 C C . ARG A 1 82 ? 1.780 -12.315 -7.409 1.00 89.44 82 ARG A C 1
ATOM 630 O O . ARG A 1 82 ? 2.755 -12.469 -8.142 1.00 89.44 82 ARG A O 1
ATOM 637 N N . ASP A 1 83 ? 0.876 -11.361 -7.597 1.00 89.25 83 ASP A N 1
ATOM 638 C CA . ASP A 1 83 ? 0.902 -10.422 -8.722 1.00 89.25 83 ASP A CA 1
ATOM 639 C C . ASP A 1 83 ? 2.144 -9.516 -8.661 1.00 89.25 83 ASP A C 1
ATOM 641 O O . ASP A 1 83 ? 2.723 -9.172 -9.692 1.00 89.25 83 ASP A O 1
ATOM 645 N N . LEU A 1 84 ? 2.612 -9.193 -7.450 1.00 89.69 84 LEU A N 1
ATOM 646 C CA . LEU A 1 84 ? 3.799 -8.370 -7.213 1.00 89.69 84 LEU A CA 1
ATOM 647 C C . LEU A 1 84 ? 5.109 -9.163 -7.098 1.00 89.69 84 LEU A C 1
ATOM 649 O O . LEU A 1 84 ? 6.159 -8.546 -6.924 1.00 89.69 84 LEU A O 1
ATOM 653 N N . GLN A 1 85 ? 5.107 -10.495 -7.250 1.00 86.25 85 GLN A N 1
ATOM 654 C CA . GLN A 1 85 ? 6.325 -11.323 -7.144 1.00 86.25 85 GLN A CA 1
ATOM 655 C C . GLN A 1 85 ? 7.449 -10.898 -8.095 1.00 86.25 85 GLN A C 1
ATOM 657 O O . GLN A 1 85 ? 8.617 -11.162 -7.821 1.00 86.25 85 GLN A O 1
ATOM 662 N N . ARG A 1 86 ? 7.102 -10.279 -9.227 1.00 82.12 86 ARG A N 1
ATOM 663 C CA . ARG A 1 86 ? 8.058 -9.802 -10.240 1.00 82.12 86 ARG A CA 1
ATOM 664 C C . ARG A 1 86 ? 8.307 -8.297 -10.177 1.00 82.12 86 ARG A C 1
ATOM 666 O O . ARG A 1 86 ? 9.066 -7.791 -10.993 1.00 82.12 86 ARG A O 1
ATOM 673 N N . SER A 1 87 ? 7.669 -7.599 -9.246 1.00 87.94 87 SER A N 1
ATOM 674 C CA . SER A 1 87 ? 7.691 -6.143 -9.109 1.00 87.94 87 SER A CA 1
ATOM 675 C C . SER A 1 87 ? 8.060 -5.794 -7.672 1.00 87.94 87 SER A C 1
ATOM 677 O O . SER A 1 87 ? 7.245 -5.264 -6.914 1.00 87.94 87 SER A O 1
ATOM 679 N N . PHE A 1 88 ? 9.289 -6.132 -7.288 1.00 85.62 88 PHE A N 1
ATOM 680 C CA . PHE A 1 88 ? 9.850 -5.920 -5.957 1.00 85.62 88 PHE A CA 1
ATOM 681 C C . PHE A 1 88 ? 9.717 -4.468 -5.501 1.00 85.62 88 PHE A C 1
ATOM 683 O O . PHE A 1 88 ? 9.259 -4.227 -4.389 1.00 85.62 88 PHE A O 1
ATOM 690 N N . GLY A 1 89 ? 10.006 -3.490 -6.364 1.00 86.56 89 GLY A N 1
ATOM 691 C CA . GLY A 1 89 ? 9.866 -2.075 -6.011 1.00 86.56 89 GLY A CA 1
ATOM 692 C C . GLY A 1 89 ? 8.426 -1.700 -5.648 1.00 86.56 89 GLY A C 1
ATOM 693 O O . GLY A 1 89 ? 8.182 -0.974 -4.683 1.00 86.56 89 GLY A O 1
ATOM 694 N N . LEU A 1 90 ? 7.447 -2.235 -6.379 1.00 90.38 90 LEU A N 1
ATOM 695 C CA . LEU A 1 90 ? 6.033 -2.013 -6.077 1.00 90.38 90 LEU A CA 1
ATOM 696 C C . LEU A 1 90 ? 5.598 -2.776 -4.817 1.00 90.38 90 LEU A C 1
ATOM 698 O O . LEU A 1 90 ? 4.861 -2.227 -3.997 1.00 90.38 90 LEU A O 1
ATOM 702 N N . GLN A 1 91 ? 6.103 -3.998 -4.625 1.00 90.88 91 GLN A N 1
ATOM 703 C CA . GLN A 1 91 ? 5.905 -4.793 -3.413 1.00 90.88 91 GLN A CA 1
ATOM 704 C C . GLN A 1 91 ? 6.413 -4.053 -2.166 1.00 90.88 91 GLN A C 1
ATOM 706 O O . GLN A 1 91 ? 5.694 -3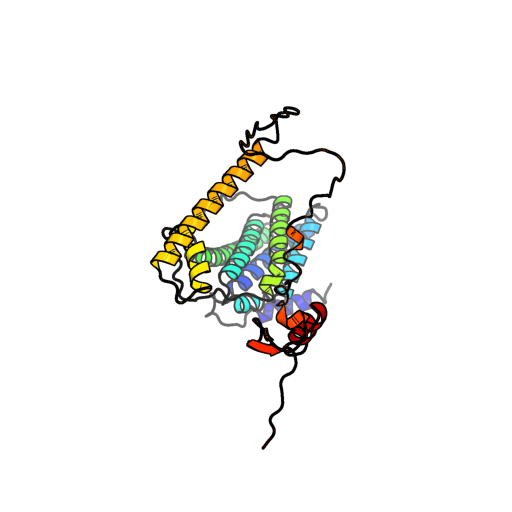.954 -1.170 1.00 90.88 91 GLN A O 1
ATOM 711 N N . GLU A 1 92 ? 7.617 -3.480 -2.226 1.00 89.44 92 GLU A N 1
ATOM 712 C CA . GLU A 1 92 ? 8.217 -2.693 -1.145 1.00 89.44 92 GLU A CA 1
ATOM 713 C C . GLU A 1 92 ? 7.375 -1.472 -0.792 1.00 89.44 92 GLU A C 1
ATOM 715 O O . GLU A 1 92 ? 7.134 -1.213 0.386 1.00 89.44 92 GLU A O 1
ATOM 720 N N . ILE A 1 93 ? 6.894 -0.732 -1.796 1.00 91.81 93 ILE A N 1
ATOM 721 C CA . ILE A 1 93 ? 6.056 0.451 -1.576 1.00 91.81 93 ILE A CA 1
ATOM 722 C C . ILE A 1 93 ? 4.754 0.057 -0.869 1.00 91.81 93 ILE A C 1
ATOM 724 O O . ILE A 1 93 ? 4.358 0.712 0.097 1.00 91.81 93 ILE A O 1
ATOM 728 N N . VAL A 1 94 ? 4.094 -1.021 -1.305 1.00 94.25 94 VAL A N 1
ATOM 729 C CA . VAL A 1 94 ? 2.868 -1.512 -0.653 1.00 94.25 94 VAL A CA 1
ATOM 730 C C . VAL A 1 94 ? 3.151 -1.928 0.792 1.00 94.25 94 VAL A C 1
ATOM 732 O O . VAL A 1 94 ? 2.420 -1.517 1.697 1.00 94.25 94 VAL A O 1
ATOM 735 N N . LEU A 1 95 ? 4.236 -2.669 1.037 1.00 92.38 95 LEU A N 1
ATOM 736 C CA . LEU A 1 95 ? 4.654 -3.070 2.384 1.00 92.38 95 LEU A CA 1
ATOM 737 C C . LEU A 1 95 ? 4.965 -1.863 3.276 1.00 92.38 95 LEU A C 1
ATOM 739 O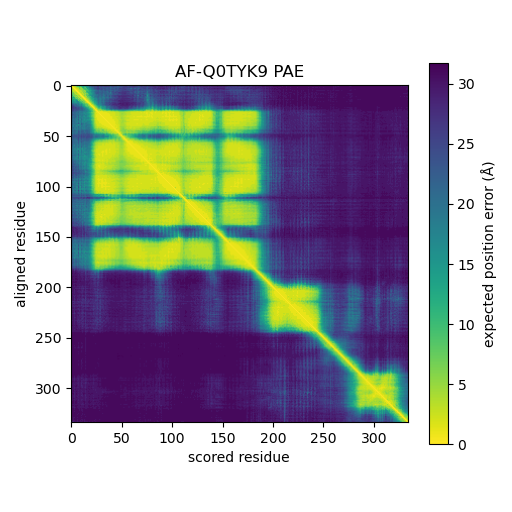 O . LEU A 1 95 ? 4.506 -1.820 4.415 1.00 92.38 95 LEU A O 1
ATOM 743 N N . GLN A 1 96 ? 5.686 -0.860 2.773 1.00 91.75 96 GLN A N 1
ATOM 744 C CA . GLN A 1 96 ? 5.980 0.375 3.508 1.00 91.75 96 GLN A CA 1
ATOM 745 C C . GLN A 1 96 ? 4.706 1.129 3.886 1.00 91.75 96 GLN A C 1
ATOM 747 O O . GLN A 1 96 ? 4.577 1.605 5.015 1.00 91.75 96 GLN A O 1
ATOM 752 N N . ILE A 1 97 ? 3.747 1.227 2.964 1.00 94.12 97 ILE A N 1
ATOM 753 C CA . ILE A 1 97 ? 2.477 1.901 3.234 1.00 94.12 97 ILE A CA 1
ATOM 754 C C . ILE A 1 97 ? 1.687 1.152 4.316 1.00 94.12 97 ILE A C 1
ATOM 756 O O . ILE A 1 97 ? 1.233 1.774 5.279 1.00 94.12 97 ILE A O 1
ATOM 760 N N . LEU A 1 98 ? 1.563 -0.174 4.206 1.00 94.81 98 LEU A N 1
ATOM 761 C CA . LEU A 1 98 ? 0.867 -0.992 5.204 1.00 94.81 98 LEU A CA 1
ATOM 762 C C . LEU A 1 98 ? 1.571 -0.981 6.565 1.00 94.81 98 LEU A C 1
ATOM 764 O O . LEU A 1 98 ? 0.898 -0.928 7.592 1.00 94.81 98 LEU A O 1
ATOM 768 N N . LEU A 1 99 ? 2.905 -0.965 6.592 1.00 92.31 99 LEU A N 1
ATOM 769 C CA . LEU A 1 99 ? 3.690 -0.830 7.820 1.00 92.31 99 LEU A CA 1
ATOM 770 C C . LEU A 1 99 ? 3.432 0.506 8.507 1.00 92.31 99 LEU A C 1
ATOM 772 O O . LEU A 1 99 ? 3.294 0.545 9.727 1.00 92.31 99 LEU A O 1
ATOM 776 N N . SER A 1 100 ? 3.358 1.600 7.753 1.00 91.81 100 SER A N 1
ATOM 777 C CA . SER A 1 100 ? 3.064 2.916 8.323 1.00 91.81 100 SER A CA 1
ATOM 778 C C . SER A 1 100 ? 1.658 2.976 8.917 1.00 91.81 100 SER A C 1
ATOM 780 O O . SER A 1 100 ? 1.499 3.440 10.048 1.00 91.81 100 SER A O 1
ATOM 782 N N . ILE A 1 101 ? 0.655 2.417 8.225 1.00 93.12 101 ILE A N 1
ATOM 783 C CA . ILE A 1 101 ? -0.705 2.272 8.770 1.00 93.12 101 ILE A CA 1
ATOM 784 C C . ILE A 1 101 ? -0.684 1.400 10.033 1.00 93.12 101 ILE A C 1
ATOM 786 O O . ILE A 1 101 ? -1.227 1.795 11.062 1.00 93.12 101 ILE A O 1
ATOM 790 N N . GLY A 1 102 ? -0.033 0.236 9.988 1.00 91.50 102 GLY A N 1
ATOM 791 C CA . GLY A 1 102 ? 0.041 -0.689 11.118 1.00 91.50 102 GLY A CA 1
ATOM 792 C C . GLY A 1 102 ? 0.743 -0.098 12.336 1.00 91.50 102 GLY A C 1
ATOM 793 O O . GLY A 1 102 ? 0.242 -0.222 13.450 1.00 91.50 102 GLY A O 1
ATOM 794 N N . ASN A 1 103 ? 1.847 0.623 12.141 1.00 89.88 103 ASN A N 1
ATOM 795 C CA . ASN A 1 103 ? 2.539 1.327 13.219 1.00 89.88 103 ASN A CA 1
ATOM 796 C C . ASN A 1 103 ? 1.653 2.412 13.846 1.00 89.88 103 ASN A C 1
ATOM 798 O O . ASN A 1 103 ? 1.656 2.557 15.066 1.00 89.88 103 ASN A O 1
ATOM 802 N N . ALA A 1 104 ? 0.897 3.162 13.038 1.00 90.06 104 ALA A N 1
ATOM 803 C CA . ALA A 1 104 ? -0.034 4.162 13.552 1.00 90.06 104 ALA A CA 1
ATOM 804 C C . ALA A 1 104 ? -1.142 3.501 14.384 1.00 90.06 104 ALA A C 1
ATOM 806 O O . ALA A 1 104 ? -1.373 3.885 15.528 1.00 90.06 104 ALA A O 1
ATOM 807 N N . VAL A 1 105 ? -1.759 2.441 13.854 1.00 89.88 105 VAL A N 1
ATOM 808 C CA . VAL A 1 105 ? -2.795 1.676 14.559 1.00 89.88 105 VAL A CA 1
ATOM 809 C C . VAL A 1 105 ? -2.254 1.084 15.861 1.00 89.88 105 VAL A C 1
ATOM 811 O O . VAL A 1 105 ? -2.920 1.200 16.879 1.00 89.88 105 VAL A O 1
ATOM 814 N N . ALA A 1 106 ? -1.046 0.517 15.873 1.00 88.12 106 ALA A N 1
ATOM 815 C CA . ALA A 1 106 ? -0.445 -0.070 17.073 1.00 88.12 106 ALA A CA 1
ATOM 816 C C . ALA A 1 106 ? -0.130 0.959 18.175 1.00 88.12 106 ALA A C 1
ATOM 818 O O . ALA A 1 106 ? -0.144 0.612 19.354 1.00 88.12 106 ALA A O 1
ATOM 819 N N . ARG A 1 107 ? 0.153 2.216 17.805 1.00 85.38 107 ARG A N 1
ATOM 820 C CA . ARG A 1 107 ? 0.404 3.321 18.752 1.00 85.38 107 ARG A CA 1
ATOM 821 C C . ARG A 1 107 ? -0.867 3.984 19.266 1.00 85.38 107 ARG A C 1
ATOM 823 O O . ARG A 1 107 ? -0.793 4.790 20.191 1.00 85.38 107 ARG A O 1
ATOM 830 N N . TYR A 1 108 ? -2.012 3.691 18.663 1.00 84.56 108 TYR A N 1
ATOM 831 C CA . TYR A 1 108 ? -3.288 4.167 19.162 1.00 84.56 108 TYR A CA 1
ATOM 832 C C . TYR A 1 108 ? -3.727 3.290 20.332 1.00 84.56 108 TYR A C 1
ATOM 834 O O . TYR A 1 108 ? -3.968 2.100 20.163 1.00 84.56 108 TYR A O 1
ATOM 842 N N . LEU A 1 109 ? -3.860 3.869 21.522 1.00 74.06 109 LEU A N 1
ATOM 843 C CA . LEU A 1 109 ? -4.468 3.178 22.652 1.00 74.06 109 LEU A CA 1
ATOM 844 C C . LEU A 1 109 ? -5.929 3.631 22.788 1.00 74.06 109 LEU A C 1
ATOM 846 O O . LEU A 1 109 ? -6.172 4.823 23.007 1.00 74.06 109 LEU A O 1
ATOM 850 N N . PRO A 1 110 ? -6.918 2.720 22.697 1.00 68.94 110 PRO A N 1
ATOM 851 C CA . PRO A 1 110 ? -8.301 3.053 23.012 1.00 68.94 110 PRO A CA 1
ATOM 852 C C . PRO A 1 110 ? -8.399 3.511 24.476 1.00 68.94 110 PRO A C 1
ATOM 854 O O . PRO A 1 110 ? -8.302 2.712 25.406 1.00 68.94 110 PRO A O 1
ATOM 857 N N . LYS A 1 111 ? -8.566 4.821 24.700 1.00 64.12 111 LYS A N 1
ATOM 858 C CA . LYS A 1 111 ? -8.514 5.442 26.040 1.00 64.12 111 LYS A CA 1
ATOM 859 C C . LYS A 1 111 ? -9.633 5.004 26.997 1.00 64.12 111 LYS A C 1
ATOM 861 O O . LYS A 1 111 ? -9.575 5.349 28.171 1.00 64.12 111 LYS A O 1
ATOM 866 N N . ALA A 1 112 ? -10.646 4.286 26.519 1.00 56.06 112 ALA A N 1
ATOM 867 C CA . ALA A 1 112 ? -11.837 3.942 27.294 1.00 56.06 112 ALA A CA 1
ATOM 868 C C . ALA A 1 112 ? -11.968 2.431 27.611 1.00 56.06 112 ALA A C 1
ATOM 870 O O . ALA A 1 112 ? -12.949 2.008 28.224 1.00 56.06 112 ALA A O 1
ATOM 871 N N . SER A 1 113 ? -10.960 1.627 27.251 1.00 65.25 113 SER A N 1
ATOM 872 C CA . SER A 1 113 ? -10.980 0.166 27.374 1.00 65.25 113 SER A CA 1
ATOM 873 C C . SER A 1 113 ? -10.929 -0.338 28.825 1.00 65.25 113 SER A C 1
ATOM 875 O O . SER A 1 113 ? -10.076 0.079 29.607 1.00 65.25 113 SER A O 1
ATOM 877 N N . GLY A 1 114 ? -11.792 -1.303 29.165 1.00 72.50 114 GLY A N 1
ATOM 878 C CA . GLY A 1 114 ? -11.640 -2.121 30.376 1.00 72.50 114 GLY A CA 1
ATOM 879 C C . GLY A 1 114 ? -10.459 -3.101 30.272 1.00 72.50 114 GLY A C 1
ATOM 880 O O . GLY A 1 114 ? -9.934 -3.327 29.180 1.00 72.50 114 GLY A O 1
ATOM 881 N N . ASP A 1 115 ? -10.063 -3.718 31.391 1.00 79.12 115 ASP A N 1
ATOM 882 C CA . ASP A 1 115 ? -8.874 -4.591 31.469 1.00 79.12 115 ASP A CA 1
ATOM 883 C C . ASP A 1 115 ? -8.876 -5.741 30.443 1.00 79.12 115 ASP A C 1
ATOM 885 O O . ASP A 1 115 ? -7.835 -6.057 29.863 1.00 79.12 115 ASP A O 1
ATOM 889 N N . ASP A 1 116 ? -10.038 -6.335 30.155 1.00 83.06 116 ASP A N 1
ATOM 890 C CA . ASP A 1 116 ? -10.157 -7.414 29.164 1.00 83.06 116 ASP A CA 1
ATOM 891 C C . ASP A 1 116 ? -9.964 -6.913 27.724 1.00 83.06 116 ASP A C 1
ATOM 893 O O . ASP A 1 116 ? -9.226 -7.525 26.947 1.00 83.06 116 ASP A O 1
ATOM 897 N N . SER A 1 117 ? -10.568 -5.773 27.365 1.00 81.38 117 SER A N 1
ATOM 898 C CA . SER A 1 117 ? -10.360 -5.152 26.049 1.00 81.38 117 SER A CA 1
ATOM 899 C C . SER A 1 117 ? -8.897 -4.740 25.863 1.00 81.38 117 SER A C 1
ATOM 901 O O . SER A 1 117 ? -8.322 -4.951 24.795 1.00 81.38 117 SER A O 1
ATOM 903 N N . ARG A 1 118 ? -8.253 -4.233 26.919 1.00 83.06 118 ARG A N 1
ATOM 904 C CA . ARG A 1 118 ? -6.832 -3.877 26.900 1.00 83.06 118 ARG A CA 1
ATOM 905 C C . ARG A 1 118 ? -5.934 -5.088 26.643 1.00 83.06 118 ARG A C 1
ATOM 907 O O . ARG A 1 118 ? -5.051 -5.015 25.793 1.00 83.06 118 ARG A O 1
ATOM 914 N N . ARG A 1 119 ? -6.180 -6.222 27.304 1.00 85.31 119 ARG A N 1
ATOM 915 C CA . ARG A 1 119 ? -5.418 -7.467 27.070 1.00 85.31 119 ARG A CA 1
ATOM 916 C C . ARG A 1 119 ? -5.581 -7.986 25.643 1.00 85.31 119 ARG A C 1
ATOM 918 O O . ARG A 1 119 ? -4.609 -8.417 25.024 1.00 85.31 119 ARG A O 1
ATOM 925 N N . LEU A 1 120 ? -6.801 -7.932 25.105 1.00 87.00 120 LEU A N 1
ATOM 926 C CA . LEU A 1 120 ? -7.077 -8.316 23.717 1.00 87.00 120 LEU A CA 1
ATOM 927 C C . LEU A 1 120 ? -6.373 -7.385 22.724 1.00 87.00 120 LEU A C 1
ATOM 929 O O . LEU A 1 120 ? -5.818 -7.858 21.731 1.00 87.00 120 LEU A O 1
ATOM 933 N N . TRP A 1 121 ? -6.351 -6.082 23.006 1.00 87.50 121 TRP A N 1
ATOM 934 C CA . TRP A 1 121 ? -5.606 -5.099 22.226 1.00 87.50 121 TRP A CA 1
ATOM 935 C C . TRP A 1 121 ? -4.099 -5.375 22.238 1.00 87.50 121 TRP A C 1
ATOM 937 O O . TRP A 1 121 ? -3.478 -5.467 21.179 1.00 87.50 121 TRP A O 1
ATOM 947 N N . GLU A 1 122 ? -3.512 -5.580 23.417 1.00 87.62 122 GLU A N 1
ATOM 948 C CA . GLU A 1 122 ? -2.093 -5.918 23.590 1.00 87.62 122 GLU A CA 1
ATOM 949 C C . GLU A 1 122 ? -1.716 -7.217 22.859 1.00 87.62 122 GLU A C 1
ATOM 951 O O . GLU A 1 122 ? -0.635 -7.323 22.283 1.00 87.62 122 GLU A O 1
ATOM 956 N N . SER A 1 123 ? -2.613 -8.207 22.829 1.00 88.81 123 SER A N 1
ATOM 957 C CA . SER A 1 123 ? -2.407 -9.435 22.053 1.00 88.81 123 SER A CA 1
ATOM 958 C C . SER A 1 123 ? -2.355 -9.170 20.544 1.00 88.81 123 SER A C 1
ATOM 960 O O . SER A 1 123 ? -1.425 -9.622 19.879 1.00 88.81 123 SER A O 1
ATOM 962 N N . ARG A 1 124 ? -3.325 -8.421 20.000 1.00 88.25 124 ARG A N 1
ATOM 963 C CA . ARG A 1 124 ? -3.414 -8.112 18.558 1.00 88.25 124 ARG A CA 1
ATOM 964 C C . ARG A 1 124 ? -2.271 -7.217 18.086 1.00 88.25 124 ARG A C 1
ATOM 966 O O . ARG A 1 124 ? -1.688 -7.442 17.033 1.00 88.25 124 ARG A O 1
ATOM 973 N N . THR A 1 125 ? -1.909 -6.222 18.890 1.00 89.06 125 THR A N 1
ATOM 974 C CA . THR A 1 125 ? -0.771 -5.339 18.601 1.00 89.06 125 THR A CA 1
ATOM 975 C C . THR A 1 125 ? 0.565 -6.068 18.670 1.00 89.06 125 THR A C 1
ATOM 977 O O . THR A 1 125 ? 1.454 -5.756 17.883 1.00 89.06 125 THR A O 1
ATOM 980 N N . ARG A 1 126 ? 0.715 -7.076 19.541 1.00 86.88 126 ARG A N 1
ATOM 981 C CA . ARG A 1 126 ? 1.909 -7.938 19.571 1.00 86.88 126 ARG A CA 1
ATOM 982 C C . ARG A 1 126 ? 2.036 -8.789 18.310 1.00 86.88 126 ARG A C 1
ATOM 984 O O . ARG A 1 126 ? 3.131 -8.899 17.765 1.00 86.88 126 ARG A O 1
ATOM 991 N N . GLU A 1 127 ? 0.931 -9.357 17.837 1.00 86.94 127 GLU A N 1
ATOM 992 C CA . GLU A 1 127 ? 0.884 -10.082 16.563 1.00 86.94 127 GLU A CA 1
ATOM 993 C C . GLU A 1 127 ? 1.255 -9.158 15.393 1.00 86.94 127 GLU A C 1
ATOM 995 O O . GLU A 1 127 ? 2.169 -9.460 14.624 1.00 86.94 127 GLU A O 1
ATOM 1000 N N . LEU A 1 128 ? 0.641 -7.971 15.330 1.00 88.81 128 LEU A N 1
ATOM 1001 C CA . LEU A 1 128 ? 0.968 -6.944 14.342 1.00 88.81 128 LEU A CA 1
ATOM 1002 C C . LEU A 1 128 ? 2.441 -6.528 14.408 1.00 88.81 128 LEU A C 1
ATOM 1004 O O . LEU A 1 128 ? 3.071 -6.362 13.367 1.00 88.81 128 LEU A O 1
ATOM 1008 N N . ALA A 1 129 ? 3.013 -6.384 15.605 1.00 85.88 129 ALA A N 1
ATOM 1009 C CA . ALA A 1 129 ? 4.422 -6.048 15.789 1.00 85.88 129 ALA A CA 1
ATOM 1010 C C . ALA A 1 129 ? 5.353 -7.162 15.290 1.00 85.88 129 ALA A C 1
ATOM 1012 O O . ALA A 1 129 ? 6.380 -6.862 14.682 1.00 85.88 129 ALA A O 1
ATOM 1013 N N . SER A 1 130 ? 4.985 -8.431 15.492 1.00 86.00 130 SER A N 1
ATOM 1014 C CA . SER A 1 130 ? 5.740 -9.580 14.982 1.00 86.00 130 SER A CA 1
ATOM 1015 C C . SER A 1 130 ? 5.759 -9.606 13.451 1.00 86.00 130 SER A C 1
ATOM 1017 O O . SER A 1 130 ? 6.839 -9.639 12.857 1.00 86.00 130 SER A O 1
ATOM 1019 N N . ILE A 1 131 ? 4.592 -9.479 12.811 1.00 87.00 131 ILE A N 1
ATOM 1020 C CA . ILE A 1 131 ? 4.475 -9.440 11.343 1.00 87.00 131 ILE A CA 1
ATOM 1021 C C . ILE A 1 131 ? 5.165 -8.191 10.781 1.00 87.00 131 ILE A C 1
ATOM 1023 O O . ILE A 1 131 ? 5.888 -8.262 9.788 1.00 87.00 131 ILE A O 1
ATOM 1027 N N . SER A 1 132 ? 5.018 -7.047 11.455 1.00 86.62 132 SER A N 1
ATOM 1028 C CA . SER A 1 132 ? 5.716 -5.809 11.093 1.00 86.62 132 SER A CA 1
ATOM 1029 C C . SER A 1 132 ? 7.232 -5.957 11.193 1.00 86.62 132 SER A C 1
ATOM 1031 O O . SER A 1 132 ? 7.950 -5.353 10.403 1.00 86.62 132 SER A O 1
ATOM 1033 N N . GLY A 1 133 ? 7.735 -6.751 12.141 1.00 81.56 133 GLY A N 1
ATOM 1034 C CA . GLY A 1 133 ? 9.151 -7.098 12.250 1.00 81.56 133 GLY A CA 1
ATOM 1035 C C . GLY A 1 133 ? 9.644 -7.888 11.039 1.00 81.56 133 GLY A C 1
ATOM 1036 O O . GLY A 1 133 ? 10.661 -7.520 10.457 1.00 81.56 133 GLY A O 1
ATOM 1037 N N . ALA A 1 134 ? 8.892 -8.903 10.604 1.00 83.75 134 ALA A N 1
ATOM 1038 C CA . ALA A 1 134 ? 9.209 -9.681 9.404 1.00 83.75 134 ALA A CA 1
ATOM 1039 C C . ALA A 1 134 ? 9.168 -8.823 8.123 1.00 83.75 134 ALA A C 1
ATOM 1041 O O . ALA A 1 134 ? 10.086 -8.877 7.304 1.00 83.75 134 ALA A O 1
ATOM 1042 N N . ALA A 1 135 ? 8.153 -7.964 7.980 1.00 85.12 135 ALA A N 1
ATOM 1043 C CA . ALA A 1 135 ? 8.048 -7.023 6.865 1.00 85.12 135 ALA A CA 1
ATOM 1044 C C . ALA A 1 135 ? 9.174 -5.985 6.861 1.00 85.12 135 ALA A C 1
ATOM 1046 O O . ALA A 1 135 ? 9.751 -5.711 5.811 1.00 85.12 135 ALA A O 1
ATOM 1047 N N . LYS A 1 136 ? 9.547 -5.453 8.030 1.00 84.00 136 LYS A N 1
ATOM 1048 C CA . LYS A 1 136 ? 10.715 -4.577 8.164 1.00 84.00 136 LYS A CA 1
ATOM 1049 C C . LYS A 1 136 ? 11.993 -5.303 7.780 1.00 84.00 136 LYS A C 1
ATOM 1051 O O . LYS A 1 136 ? 12.754 -4.746 7.008 1.00 84.00 136 LYS A O 1
ATOM 1056 N N . TYR A 1 137 ? 12.222 -6.520 8.270 1.00 80.69 137 TYR A N 1
ATOM 1057 C CA . TYR A 1 137 ? 13.422 -7.294 7.946 1.00 80.69 137 TYR A CA 1
ATOM 1058 C C . TYR A 1 137 ? 13.614 -7.445 6.429 1.00 80.69 137 TYR A C 1
ATOM 1060 O O . TYR A 1 137 ? 14.686 -7.132 5.921 1.00 80.69 137 TYR A O 1
ATOM 1068 N N . ARG A 1 138 ? 12.543 -7.778 5.696 1.00 79.12 138 ARG A N 1
ATOM 1069 C CA . ARG A 1 138 ? 12.548 -7.842 4.224 1.00 79.12 138 ARG A CA 1
ATOM 1070 C C . ARG A 1 138 ? 12.894 -6.501 3.560 1.00 79.12 138 ARG A C 1
ATOM 1072 O O . ARG A 1 138 ? 13.614 -6.463 2.570 1.00 79.12 138 ARG A O 1
ATOM 1079 N N . LEU A 1 139 ? 12.400 -5.387 4.104 1.00 79.38 139 LEU A N 1
ATOM 1080 C CA . LEU A 1 139 ? 12.736 -4.047 3.605 1.00 79.38 139 LEU A CA 1
ATOM 1081 C C . LEU A 1 139 ? 14.178 -3.634 3.951 1.00 79.38 139 LEU A C 1
ATOM 1083 O O . LEU A 1 139 ? 14.840 -2.996 3.135 1.00 79.38 139 LEU A O 1
ATOM 1087 N N . TYR A 1 140 ? 14.673 -4.011 5.132 1.00 68.56 140 TYR A N 1
ATOM 1088 C CA . TYR A 1 140 ? 16.026 -3.718 5.619 1.00 68.56 140 TYR A CA 1
ATOM 1089 C C . TYR A 1 140 ? 17.111 -4.497 4.881 1.00 68.56 140 TYR A C 1
ATOM 1091 O O . TYR A 1 140 ? 18.196 -3.963 4.673 1.00 68.56 140 TYR A O 1
ATOM 1099 N N . GLU A 1 141 ? 16.809 -5.711 4.413 1.00 57.06 141 GLU A N 1
ATOM 1100 C CA . GLU A 1 141 ? 17.671 -6.436 3.472 1.00 57.06 141 GLU A CA 1
ATOM 1101 C C . GLU A 1 141 ? 17.883 -5.639 2.167 1.00 57.06 141 GLU A C 1
ATOM 1103 O O . GLU A 1 141 ? 18.870 -5.844 1.463 1.00 57.06 141 GLU A O 1
ATOM 1108 N N . THR A 1 142 ? 17.011 -4.657 1.888 1.00 50.16 142 THR A N 1
ATOM 1109 C CA . THR A 1 142 ? 17.013 -3.885 0.642 1.00 50.16 142 THR A CA 1
ATOM 1110 C C . THR A 1 142 ? 17.466 -2.421 0.797 1.00 50.16 142 THR A C 1
ATOM 1112 O O . THR A 1 142 ? 17.998 -1.866 -0.171 1.00 50.16 142 THR A O 1
ATOM 1115 N N . ARG A 1 143 ? 17.343 -1.788 1.984 1.00 49.53 143 ARG A N 1
ATOM 1116 C CA . ARG A 1 143 ? 17.914 -0.456 2.317 1.00 49.53 143 ARG A CA 1
ATOM 1117 C C . ARG A 1 143 ? 18.182 -0.252 3.822 1.00 49.53 143 ARG A C 1
ATOM 1119 O O . ARG A 1 143 ? 17.329 -0.534 4.659 1.00 49.53 143 ARG A O 1
ATOM 1126 N N . ASP A 1 144 ? 19.328 0.361 4.135 1.00 41.12 144 ASP A N 1
ATOM 1127 C CA . ASP A 1 144 ? 19.729 0.834 5.471 1.00 41.12 144 ASP A CA 1
ATOM 1128 C C . ASP A 1 144 ? 18.990 2.137 5.838 1.00 41.12 144 ASP A C 1
ATOM 1130 O O . ASP A 1 144 ? 19.324 3.214 5.344 1.00 41.12 144 ASP A O 1
ATOM 1134 N N . VAL A 1 145 ? 17.936 2.056 6.659 1.00 45.50 145 VAL A N 1
ATOM 1135 C CA . VAL A 1 145 ? 17.222 3.247 7.158 1.00 45.50 145 VAL A CA 1
ATOM 1136 C C . VAL A 1 145 ? 16.988 3.141 8.665 1.00 45.50 145 VAL A C 1
ATOM 1138 O O . VAL A 1 145 ? 16.059 2.474 9.115 1.00 45.50 145 VAL A O 1
ATOM 1141 N N . GLY A 1 146 ? 17.850 3.805 9.438 1.00 41.19 146 GLY A N 1
ATOM 1142 C CA . GLY A 1 146 ? 17.910 3.794 10.903 1.00 41.19 146 GLY A CA 1
ATOM 1143 C C . GLY A 1 146 ? 16.565 3.658 11.625 1.00 41.19 146 GLY A C 1
ATOM 1144 O O . GLY A 1 146 ? 15.633 4.439 11.431 1.00 41.19 146 GLY A O 1
ATOM 1145 N N . VAL A 1 147 ? 16.492 2.638 12.481 1.00 41.72 147 VAL A N 1
ATOM 1146 C CA . VAL A 1 147 ? 15.388 2.413 13.410 1.00 41.72 147 VAL A CA 1
ATOM 1147 C C . VAL A 1 147 ? 15.550 3.383 14.568 1.00 41.72 147 VAL A C 1
ATOM 1149 O O . VAL A 1 147 ? 16.414 3.185 15.410 1.00 41.72 147 VAL A O 1
ATOM 1152 N N . ASP A 1 148 ? 14.677 4.374 14.655 1.00 46.09 148 ASP A N 1
ATOM 1153 C CA . ASP A 1 148 ? 14.309 4.933 15.947 1.00 46.09 148 ASP A CA 1
ATOM 1154 C C . ASP A 1 148 ? 12.853 5.366 15.887 1.00 46.09 148 ASP A C 1
ATOM 1156 O O . ASP A 1 148 ? 12.486 6.322 15.202 1.00 46.09 148 ASP A O 1
ATOM 1160 N N . GLN A 1 149 ? 11.994 4.661 16.624 1.00 53.78 149 GLN A N 1
ATOM 1161 C CA . GLN A 1 149 ? 10.737 5.269 17.007 1.00 53.78 149 GLN A CA 1
ATOM 1162 C C . GLN A 1 149 ? 10.432 5.069 18.481 1.00 53.78 149 GLN A C 1
ATOM 1164 O O . GLN A 1 149 ? 10.002 4.004 18.919 1.00 53.78 149 GLN A O 1
ATOM 1169 N N . ALA A 1 150 ? 10.598 6.172 19.206 1.00 45.88 150 ALA A N 1
ATOM 1170 C CA . ALA A 1 150 ? 10.074 6.379 20.537 1.00 45.88 150 ALA A CA 1
ATOM 1171 C C . ALA A 1 150 ? 8.562 6.092 20.590 1.00 45.88 150 ALA A C 1
ATOM 1173 O O . ALA A 1 150 ? 7.784 6.551 19.747 1.00 45.88 150 ALA A O 1
ATOM 1174 N N . SER A 1 151 ? 8.180 5.335 21.614 1.00 60.62 151 SER A N 1
ATOM 1175 C CA . SER A 1 151 ? 6.836 4.867 21.960 1.00 60.62 151 SER A CA 1
ATOM 1176 C C . SER A 1 151 ? 5.915 6.003 22.423 1.00 60.62 151 SER A C 1
ATOM 1178 O O . SER A 1 151 ? 5.477 6.028 23.570 1.00 60.62 151 SER A O 1
ATOM 1180 N N . ILE A 1 152 ? 5.648 6.980 21.557 1.00 66.12 152 ILE A N 1
ATOM 1181 C CA . ILE A 1 152 ? 4.664 8.031 21.831 1.00 66.12 152 ILE A CA 1
ATOM 1182 C C . ILE A 1 152 ? 3.302 7.545 21.332 1.00 66.12 152 ILE A C 1
ATOM 1184 O O . ILE A 1 152 ? 3.145 7.234 20.147 1.00 66.12 152 ILE A O 1
ATOM 1188 N N . GLU A 1 153 ? 2.334 7.458 22.247 1.00 79.12 153 GLU A N 1
ATOM 1189 C CA . GLU A 1 153 ? 0.930 7.207 21.915 1.00 79.12 153 GLU A CA 1
ATOM 1190 C C . GLU A 1 153 ? 0.414 8.310 20.986 1.00 79.12 153 GLU A C 1
ATOM 1192 O O . GLU A 1 153 ? 0.636 9.497 21.237 1.00 79.12 153 GLU A O 1
ATOM 1197 N N . ILE A 1 154 ? -0.284 7.928 19.917 1.00 82.00 154 ILE A N 1
ATOM 1198 C CA . ILE A 1 154 ? -0.902 8.895 19.003 1.00 82.00 154 ILE A CA 1
ATOM 1199 C C . ILE A 1 154 ? -2.377 9.089 19.353 1.00 82.00 154 ILE A C 1
ATOM 1201 O O . ILE A 1 154 ? -3.056 8.153 19.783 1.00 82.00 154 ILE A O 1
ATOM 1205 N N . ASP A 1 155 ? -2.889 10.305 19.167 1.00 84.12 155 ASP A N 1
ATOM 1206 C CA . ASP A 1 155 ? -4.320 10.559 19.309 1.00 84.12 155 ASP A CA 1
ATOM 1207 C C . ASP A 1 155 ? -5.121 10.056 18.090 1.00 84.12 155 ASP A C 1
ATOM 1209 O O . ASP A 1 155 ? -4.573 9.667 17.056 1.00 84.12 155 ASP A O 1
ATOM 1213 N N . GLY A 1 156 ? -6.451 10.022 18.229 1.00 82.19 156 GLY A N 1
ATOM 1214 C CA . GLY A 1 156 ? -7.337 9.507 17.181 1.00 82.19 156 GLY A CA 1
ATOM 1215 C C . GLY A 1 156 ? -7.336 10.346 15.900 1.00 82.19 156 GLY A C 1
ATOM 1216 O O . GLY A 1 156 ? -7.569 9.798 14.825 1.00 82.19 156 GLY A O 1
ATOM 1217 N N . GLN A 1 157 ? -7.045 11.646 15.992 1.00 84.81 157 GLN A N 1
ATOM 1218 C CA . GLN A 1 157 ? -7.011 12.544 14.839 1.00 84.81 157 GLN A CA 1
ATOM 1219 C C . GLN A 1 157 ? -5.745 12.300 14.010 1.00 84.81 157 GLN A C 1
ATOM 1221 O O . GLN A 1 157 ? -5.836 12.069 12.805 1.00 84.81 157 GLN A O 1
ATOM 1226 N N . ALA A 1 158 ? -4.585 12.237 14.666 1.00 87.38 158 ALA A N 1
ATOM 1227 C CA . ALA A 1 158 ? -3.309 11.900 14.042 1.00 87.38 158 ALA A CA 1
ATOM 1228 C C . ALA A 1 158 ? -3.329 10.497 13.415 1.00 87.38 158 ALA A C 1
ATOM 1230 O O . ALA A 1 158 ? -2.759 10.284 12.340 1.00 87.38 158 ALA A O 1
ATOM 1231 N N . LEU A 1 159 ? -4.019 9.538 14.050 1.00 89.31 159 LEU A N 1
ATOM 1232 C CA . LEU A 1 159 ? -4.246 8.208 13.483 1.00 89.31 159 LEU A CA 1
ATOM 1233 C C . LEU A 1 159 ? -4.970 8.296 12.133 1.00 89.31 159 LEU A C 1
ATOM 1235 O O . LEU A 1 159 ? -4.511 7.709 11.155 1.00 89.31 159 LEU A O 1
ATOM 1239 N N . ILE A 1 160 ? -6.087 9.023 12.069 1.00 90.00 160 ILE A N 1
ATOM 1240 C CA . ILE A 1 160 ? -6.892 9.138 10.845 1.00 90.00 160 ILE A CA 1
ATOM 1241 C C . ILE A 1 160 ? -6.127 9.860 9.753 1.00 90.00 160 ILE A C 1
ATOM 1243 O O . ILE A 1 160 ? -6.086 9.357 8.636 1.00 90.00 160 ILE A O 1
ATOM 1247 N N . GLU A 1 161 ? -5.471 10.974 10.071 1.00 90.94 161 GLU A N 1
ATOM 1248 C CA . GLU A 1 161 ? -4.651 11.707 9.103 1.00 90.94 161 GLU A CA 1
ATOM 1249 C C . GLU A 1 161 ? -3.573 10.801 8.500 1.00 90.94 161 GLU A C 1
ATOM 1251 O O . GLU A 1 161 ? -3.397 10.757 7.281 1.00 90.94 161 GLU A O 1
ATOM 1256 N N . THR A 1 162 ? -2.914 9.994 9.337 1.00 91.31 162 THR A N 1
ATOM 1257 C CA . THR A 1 162 ? -1.919 9.019 8.877 1.00 91.31 162 THR A CA 1
ATOM 1258 C C . THR A 1 162 ? -2.548 7.981 7.944 1.00 91.31 162 THR A C 1
ATOM 1260 O O . THR A 1 162 ? -2.038 7.736 6.848 1.00 91.31 162 THR A O 1
ATOM 1263 N N . ILE A 1 163 ? -3.683 7.387 8.329 1.00 92.69 163 ILE A N 1
ATOM 1264 C CA . ILE A 1 163 ? -4.374 6.385 7.506 1.00 92.69 163 ILE A CA 1
ATOM 1265 C C . ILE A 1 163 ? -4.839 6.987 6.175 1.00 92.69 163 ILE A C 1
ATOM 1267 O O . ILE A 1 163 ? -4.656 6.364 5.132 1.00 92.69 163 ILE A O 1
ATOM 1271 N N . GLU A 1 164 ? -5.422 8.184 6.178 1.00 94.00 164 GLU A N 1
ATOM 1272 C CA . GLU A 1 164 ? -5.958 8.837 4.981 1.00 94.00 164 GLU A CA 1
ATOM 1273 C C . GLU A 1 164 ? -4.859 9.187 3.972 1.00 94.00 164 GLU A C 1
ATOM 1275 O O . GLU A 1 164 ? -5.030 8.960 2.766 1.00 94.00 164 GLU A O 1
ATOM 1280 N N . VAL A 1 165 ? -3.708 9.674 4.446 1.00 94.62 165 VAL A N 1
ATOM 1281 C CA . VAL A 1 165 ? -2.528 9.921 3.602 1.00 94.62 165 VAL A CA 1
ATOM 1282 C C . VAL A 1 165 ? -2.078 8.625 2.933 1.00 94.62 165 VAL A C 1
ATOM 1284 O O . VAL A 1 165 ? -1.886 8.579 1.715 1.00 94.62 165 VAL A O 1
ATOM 1287 N N . HIS A 1 166 ? -1.967 7.544 3.702 1.00 94.81 166 HIS A N 1
ATOM 1288 C CA . HIS A 1 166 ? -1.513 6.254 3.194 1.00 94.81 166 HIS A CA 1
ATOM 1289 C C . HIS A 1 166 ? -2.533 5.568 2.273 1.00 94.81 166 HIS A C 1
ATOM 1291 O O . HIS A 1 166 ? -2.149 5.041 1.230 1.00 94.81 166 HIS A O 1
ATOM 1297 N N . LEU A 1 167 ? -3.832 5.656 2.567 1.00 94.25 167 LEU A N 1
ATOM 1298 C CA . LEU A 1 167 ? -4.902 5.205 1.672 1.00 94.25 167 LEU A CA 1
ATOM 1299 C C . LEU A 1 167 ? -4.910 5.978 0.354 1.00 94.25 167 LEU A C 1
ATOM 1301 O O . LEU A 1 167 ? -5.130 5.396 -0.707 1.00 94.25 167 LEU A O 1
ATOM 1305 N N . THR A 1 168 ? -4.651 7.284 0.398 1.00 94.06 168 THR A N 1
ATOM 1306 C CA . THR A 1 168 ? -4.520 8.097 -0.816 1.00 94.06 168 THR A CA 1
ATOM 1307 C C . THR A 1 168 ? -3.343 7.622 -1.662 1.00 94.06 168 THR A C 1
ATOM 1309 O O . THR A 1 168 ? -3.470 7.529 -2.884 1.00 94.06 168 THR A O 1
ATOM 1312 N N . SER A 1 169 ? -2.224 7.262 -1.032 1.00 94.12 169 SER A N 1
ATOM 1313 C CA . SER A 1 169 ? -1.081 6.658 -1.722 1.00 94.12 169 SER A CA 1
ATOM 1314 C C . SER A 1 169 ? -1.439 5.314 -2.360 1.00 94.12 169 SER A C 1
ATOM 1316 O O . SER A 1 169 ? -1.168 5.139 -3.544 1.00 94.12 169 SER A O 1
ATOM 1318 N N . LEU A 1 170 ? -2.134 4.414 -1.653 1.00 94.00 170 LEU A N 1
ATOM 1319 C CA . LEU A 1 170 ? -2.604 3.142 -2.232 1.00 94.00 170 LEU A CA 1
ATOM 1320 C C . LEU A 1 170 ? -3.520 3.361 -3.444 1.00 94.00 170 LEU A C 1
ATOM 1322 O O . LEU A 1 170 ? -3.331 2.736 -4.483 1.00 94.00 170 LEU A O 1
ATOM 1326 N N . ARG A 1 171 ? -4.455 4.316 -3.364 1.00 93.50 171 ARG A N 1
ATOM 1327 C CA . ARG A 1 171 ? -5.338 4.668 -4.492 1.00 93.50 171 ARG A CA 1
ATOM 1328 C C . ARG A 1 171 ? -4.578 5.219 -5.695 1.00 93.50 171 ARG A C 1
ATOM 1330 O O . ARG A 1 171 ? -4.964 4.962 -6.829 1.00 93.50 171 ARG A O 1
ATOM 1337 N N . ARG A 1 172 ? -3.504 5.983 -5.482 1.00 93.50 172 ARG A N 1
ATOM 1338 C CA . ARG A 1 172 ? -2.658 6.481 -6.582 1.00 93.50 172 ARG A CA 1
ATOM 1339 C C . ARG A 1 172 ? -1.891 5.356 -7.271 1.00 93.50 172 ARG A C 1
ATOM 1341 O O . ARG A 1 172 ? -1.615 5.464 -8.460 1.00 93.50 172 ARG A O 1
ATOM 1348 N N . LEU A 1 173 ? -1.580 4.291 -6.537 1.00 93.31 173 LEU A N 1
ATOM 1349 C CA . LEU A 1 173 ? -0.892 3.115 -7.061 1.00 93.31 173 LEU A CA 1
ATOM 1350 C C . LEU A 1 173 ? -1.826 2.148 -7.799 1.00 93.31 173 LEU A C 1
ATOM 1352 O O . LEU A 1 173 ? -1.323 1.225 -8.421 1.00 93.31 173 LEU A O 1
ATOM 1356 N N . ASN A 1 174 ? -3.148 2.355 -7.787 1.00 91.81 174 ASN A N 1
ATOM 1357 C CA . ASN A 1 174 ? -4.131 1.386 -8.292 1.00 91.81 174 ASN A CA 1
ATOM 1358 C C . ASN A 1 174 ? -3.821 0.879 -9.710 1.00 91.81 174 ASN A C 1
ATOM 1360 O O . ASN A 1 174 ? -3.806 -0.324 -9.942 1.00 91.81 174 ASN A O 1
ATOM 1364 N N . ASN A 1 175 ? -3.482 1.787 -10.631 1.00 88.56 175 ASN A N 1
ATOM 1365 C CA . ASN A 1 175 ? -3.124 1.418 -12.004 1.00 88.56 175 ASN A CA 1
ATOM 1366 C C . ASN A 1 175 ? -1.840 0.575 -12.064 1.00 88.56 175 ASN A C 1
ATOM 1368 O O . ASN A 1 175 ? -1.753 -0.358 -12.856 1.00 88.56 175 ASN A O 1
ATOM 1372 N N . SER A 1 176 ? -0.853 0.895 -11.225 1.00 92.25 176 SER A N 1
ATOM 1373 C CA . SER A 1 176 ? 0.393 0.131 -11.125 1.00 92.25 176 SER A CA 1
ATOM 1374 C C . SER A 1 176 ? 0.170 -1.241 -10.491 1.00 92.25 176 SER A C 1
ATOM 1376 O O . SER A 1 176 ? 0.868 -2.180 -10.842 1.00 92.25 176 SER A O 1
ATOM 1378 N N . LEU A 1 177 ? -0.792 -1.366 -9.571 1.00 91.25 177 LEU A N 1
ATOM 1379 C CA . LEU A 1 177 ? -1.156 -2.634 -8.931 1.00 91.25 177 LEU A CA 1
ATOM 1380 C C . LEU A 1 177 ? -1.989 -3.535 -9.852 1.00 91.25 177 LEU A C 1
ATOM 1382 O O . LEU A 1 177 ? -1.909 -4.750 -9.735 1.00 91.25 177 LEU A O 1
ATOM 1386 N N . GLU A 1 178 ? -2.785 -2.959 -10.755 1.00 88.62 178 GLU A N 1
ATOM 1387 C CA . GLU A 1 178 ? -3.570 -3.717 -11.740 1.00 88.62 178 GLU A CA 1
ATOM 1388 C C . GLU A 1 178 ? -2.695 -4.240 -12.891 1.00 88.62 178 GLU A C 1
ATOM 1390 O O . GLU A 1 178 ? -2.922 -5.337 -13.399 1.00 88.62 178 GLU A O 1
ATOM 1395 N N . TYR A 1 179 ? -1.661 -3.480 -13.266 1.00 86.88 179 TYR A N 1
ATOM 1396 C CA . TYR A 1 179 ? -0.703 -3.844 -14.312 1.00 86.88 179 TYR A CA 1
ATOM 1397 C C . TYR A 1 179 ? 0.738 -3.686 -13.803 1.00 86.88 179 TYR A C 1
ATOM 1399 O O . TYR A 1 179 ? 1.441 -2.760 -14.225 1.00 86.88 179 TYR A O 1
ATOM 1407 N N . PRO A 1 180 ? 1.188 -4.562 -12.887 1.00 87.12 180 PRO A N 1
ATOM 1408 C CA . PRO A 1 180 ? 2.525 -4.475 -12.321 1.00 87.12 180 PRO A CA 1
ATOM 1409 C C . PRO A 1 180 ? 3.574 -4.684 -13.414 1.00 87.12 180 PRO A C 1
ATOM 1411 O O . PRO A 1 180 ? 3.627 -5.719 -14.083 1.00 87.12 180 PRO A O 1
ATOM 1414 N N . ALA A 1 181 ? 4.407 -3.665 -13.623 1.00 83.50 181 ALA A N 1
ATOM 1415 C CA . ALA A 1 181 ? 5.559 -3.773 -14.501 1.00 83.50 181 ALA A CA 1
ATOM 1416 C C . ALA A 1 181 ? 6.599 -4.660 -13.818 1.00 83.50 181 ALA A C 1
ATOM 1418 O O . ALA A 1 181 ? 6.953 -4.405 -12.667 1.00 83.50 181 ALA A O 1
ATOM 1419 N N . ALA A 1 182 ? 7.076 -5.695 -14.509 1.00 83.06 182 ALA A N 1
ATOM 1420 C CA . ALA A 1 182 ? 8.173 -6.494 -13.990 1.00 83.06 182 ALA A CA 1
ATOM 1421 C C . ALA A 1 182 ? 9.389 -5.587 -13.780 1.00 83.06 182 ALA A C 1
ATOM 1423 O O . ALA A 1 182 ? 9.749 -4.806 -14.664 1.00 83.06 182 ALA A O 1
ATOM 1424 N N . ASP A 1 183 ? 10.016 -5.705 -12.618 1.00 78.44 183 ASP A N 1
ATOM 1425 C CA . ASP A 1 183 ? 11.341 -5.157 -12.424 1.00 78.44 183 ASP A CA 1
ATOM 1426 C C . ASP A 1 183 ? 12.247 -5.968 -13.347 1.00 78.44 183 ASP A C 1
ATOM 1428 O O . ASP A 1 183 ? 12.401 -7.181 -13.177 1.00 78.44 183 ASP A O 1
ATOM 1432 N N . ASN A 1 184 ? 12.757 -5.327 -14.401 1.00 63.50 184 ASN A N 1
ATOM 1433 C CA . ASN A 1 184 ? 13.680 -5.972 -15.319 1.00 63.50 184 ASN A CA 1
ATOM 1434 C C . ASN A 1 184 ? 14.881 -6.437 -14.490 1.00 63.50 184 ASN A C 1
ATOM 1436 O O . ASN A 1 184 ? 15.728 -5.639 -14.103 1.00 63.50 184 ASN A O 1
ATOM 1440 N N . SER A 1 185 ? 14.939 -7.739 -14.224 1.00 56.47 185 SER A N 1
ATOM 1441 C CA . SER A 1 185 ? 16.124 -8.440 -13.729 1.00 56.47 185 SER A CA 1
ATOM 1442 C C . SER A 1 185 ? 17.106 -8.693 -14.868 1.00 56.47 185 SER A C 1
ATOM 1444 O O . SER A 1 185 ? 17.863 -9.659 -14.833 1.00 56.47 185 SER A O 1
ATOM 1446 N N . ASP A 1 186 ? 17.094 -7.828 -15.889 1.00 48.00 186 ASP A N 1
ATOM 1447 C CA . ASP A 1 186 ? 18.229 -7.764 -16.782 1.00 48.00 186 ASP A CA 1
ATOM 1448 C C . ASP A 1 186 ? 19.433 -7.519 -15.878 1.00 48.00 186 ASP A C 1
ATOM 1450 O O . ASP A 1 186 ? 19.420 -6.611 -15.045 1.00 48.00 186 ASP A O 1
ATOM 1454 N N . ASP A 1 187 ? 20.444 -8.370 -16.018 1.00 48.56 187 ASP A N 1
ATOM 1455 C CA . ASP A 1 187 ? 21.755 -8.297 -15.378 1.00 48.56 187 ASP A CA 1
ATOM 1456 C C . ASP A 1 187 ? 22.511 -6.986 -15.715 1.00 48.56 187 ASP A C 1
ATOM 1458 O O . ASP A 1 187 ? 23.741 -6.954 -15.806 1.00 48.56 187 ASP A O 1
ATOM 1462 N N . GLU A 1 188 ? 21.823 -5.857 -15.876 1.00 47.19 188 GLU A N 1
ATOM 1463 C CA . GLU A 1 188 ? 22.350 -4.577 -15.448 1.00 47.19 188 GLU A CA 1
ATOM 1464 C C . GLU A 1 188 ? 22.524 -4.670 -13.936 1.00 47.19 188 GLU A C 1
ATOM 1466 O O . GLU A 1 188 ? 21.678 -4.250 -13.146 1.00 47.19 188 GLU A O 1
ATOM 1471 N N . LYS A 1 189 ? 23.657 -5.267 -13.528 1.00 45.78 189 LYS A N 1
ATOM 1472 C CA . LYS A 1 189 ? 24.269 -5.036 -12.221 1.00 45.78 189 LYS A CA 1
ATOM 1473 C C . LYS A 1 189 ? 23.939 -3.603 -11.862 1.00 45.78 189 LYS A C 1
ATOM 1475 O O . LYS A 1 189 ? 24.380 -2.716 -12.594 1.00 45.78 189 LYS A O 1
ATOM 1480 N N . ARG A 1 190 ? 23.141 -3.412 -10.803 1.00 44.44 190 ARG A N 1
ATOM 1481 C CA . ARG A 1 190 ? 22.935 -2.118 -10.152 1.00 44.44 190 ARG A CA 1
ATOM 1482 C C . ARG A 1 190 ? 24.309 -1.468 -10.164 1.00 44.44 190 ARG A C 1
ATOM 1484 O O . ARG A 1 190 ? 25.209 -1.959 -9.479 1.00 44.44 190 ARG A O 1
ATOM 1491 N N . GLY A 1 191 ? 24.513 -0.506 -11.066 1.00 43.47 191 GLY A N 1
ATOM 1492 C CA . GLY A 1 191 ? 25.754 0.239 -11.095 1.00 43.47 191 GLY A CA 1
ATOM 1493 C C . GLY A 1 191 ? 25.867 0.768 -9.685 1.00 43.47 191 GLY A C 1
ATOM 1494 O O . GLY A 1 191 ? 24.901 1.354 -9.190 1.00 43.47 191 GLY A O 1
ATOM 1495 N N . ASP A 1 192 ? 26.963 0.427 -9.012 1.00 39.47 192 ASP A N 1
ATOM 1496 C CA . ASP A 1 192 ? 27.282 0.992 -7.714 1.00 39.47 192 ASP A CA 1
ATOM 1497 C C . ASP A 1 192 ? 26.949 2.490 -7.795 1.00 39.47 192 ASP A C 1
ATOM 1499 O O . ASP A 1 192 ? 27.210 3.120 -8.820 1.00 39.47 192 ASP A O 1
ATOM 1503 N N . GLU A 1 193 ? 26.283 3.072 -6.802 1.00 44.72 193 GLU A N 1
ATOM 1504 C CA . GLU A 1 193 ? 25.853 4.481 -6.888 1.00 44.72 193 GLU A CA 1
ATOM 1505 C C . GLU A 1 193 ? 27.080 5.425 -6.995 1.00 44.72 193 GLU A C 1
ATOM 1507 O O . GLU A 1 193 ? 26.972 6.593 -7.368 1.00 44.72 193 GLU A O 1
ATOM 1512 N N . SER A 1 194 ? 28.278 4.865 -6.771 1.00 46.53 194 SER A N 1
ATOM 1513 C CA . SER A 1 194 ? 29.610 5.408 -7.051 1.00 46.53 194 SER A CA 1
ATOM 1514 C C . SER A 1 194 ? 30.026 5.421 -8.542 1.00 46.53 194 SER A C 1
ATOM 1516 O O . SER A 1 194 ? 30.991 6.096 -8.901 1.00 46.53 194 SER A O 1
ATOM 1518 N N . ASP A 1 195 ? 29.296 4.730 -9.420 1.00 43.38 195 ASP A N 1
ATOM 1519 C CA . ASP A 1 195 ? 29.579 4.519 -10.845 1.00 43.38 195 ASP A CA 1
ATOM 1520 C C . ASP A 1 195 ? 28.506 5.162 -11.747 1.00 43.38 195 ASP A C 1
ATOM 1522 O O . ASP A 1 195 ? 28.353 4.801 -12.920 1.00 43.38 195 ASP A O 1
ATOM 1526 N N . ILE A 1 196 ? 27.826 6.214 -11.258 1.00 46.25 196 ILE A N 1
ATOM 1527 C CA . ILE A 1 196 ? 27.329 7.278 -12.145 1.00 46.25 196 ILE A CA 1
ATOM 1528 C C . ILE A 1 196 ? 28.573 7.948 -12.734 1.00 46.25 196 ILE A C 1
ATOM 1530 O O . ILE A 1 196 ? 28.976 9.051 -12.359 1.00 46.25 196 ILE A O 1
ATOM 1534 N N . LYS A 1 197 ? 29.220 7.272 -13.687 1.00 51.66 197 LYS A N 1
ATOM 1535 C CA . LYS A 1 197 ? 30.124 7.929 -14.616 1.00 51.66 197 LYS A CA 1
ATOM 1536 C C . LYS A 1 197 ? 29.256 8.954 -15.300 1.00 51.66 197 LYS A C 1
ATOM 1538 O O . LYS A 1 197 ? 28.428 8.598 -16.133 1.00 51.66 197 LYS A O 1
ATOM 1543 N N . VAL A 1 198 ? 29.415 10.213 -14.904 1.00 52.09 198 VAL A N 1
ATOM 1544 C CA . VAL A 1 198 ? 28.879 11.359 -15.626 1.00 52.09 198 VAL A CA 1
ATOM 1545 C C . VAL A 1 198 ? 29.360 11.184 -17.056 1.00 52.09 198 VAL A C 1
ATOM 1547 O O . VAL A 1 198 ? 30.518 11.460 -17.363 1.00 52.09 198 VAL A O 1
ATOM 1550 N N . ILE A 1 199 ? 28.508 10.613 -17.906 1.00 56.69 199 ILE A N 1
ATOM 1551 C CA . ILE A 1 199 ? 28.801 10.452 -19.318 1.00 56.69 199 ILE A CA 1
ATOM 1552 C C . ILE A 1 199 ? 28.937 11.888 -19.815 1.00 56.69 199 ILE A C 1
ATOM 1554 O O . ILE A 1 199 ? 27.968 12.648 -19.705 1.00 56.69 199 ILE A O 1
ATOM 1558 N N . PRO A 1 200 ? 30.121 12.299 -20.297 1.00 68.31 200 PRO A N 1
ATOM 1559 C CA . PRO A 1 200 ? 30.304 13.652 -20.786 1.00 68.31 200 PRO A CA 1
ATOM 1560 C C . PRO A 1 200 ? 29.236 13.948 -21.843 1.00 68.31 200 PRO A C 1
ATOM 1562 O O . PRO A 1 200 ? 28.956 13.108 -22.702 1.00 68.31 200 PRO A O 1
ATOM 1565 N N . ALA A 1 201 ? 28.560 15.094 -21.737 1.00 71.19 201 ALA A N 1
ATOM 1566 C CA . ALA A 1 201 ? 27.374 15.389 -22.543 1.00 71.19 201 ALA A CA 1
ATOM 1567 C C . ALA A 1 201 ? 27.662 15.412 -24.061 1.00 71.19 201 ALA A C 1
ATOM 1569 O O . ALA A 1 201 ? 26.760 15.201 -24.870 1.00 71.19 201 ALA A O 1
ATOM 1570 N N . ASP A 1 202 ? 28.919 15.595 -24.469 1.00 74.94 202 ASP A N 1
ATOM 1571 C CA . ASP A 1 202 ? 29.404 15.399 -25.839 1.00 74.94 202 ASP A CA 1
ATOM 1572 C C . ASP A 1 202 ? 29.229 13.957 -26.339 1.00 74.94 202 ASP A C 1
ATOM 1574 O O . ASP A 1 202 ? 28.881 13.767 -27.506 1.00 74.94 202 ASP A O 1
ATOM 1578 N N . ARG A 1 203 ? 29.352 12.942 -25.469 1.00 80.38 203 ARG A N 1
ATOM 1579 C CA . ARG A 1 203 ? 29.150 11.530 -25.840 1.00 80.38 203 ARG A CA 1
ATOM 1580 C C . ARG A 1 203 ? 27.701 11.227 -26.202 1.00 80.38 203 ARG A C 1
ATOM 1582 O O . ARG A 1 203 ? 27.462 10.370 -27.048 1.00 80.38 203 ARG A O 1
ATOM 1589 N N . TYR A 1 204 ? 26.740 11.956 -25.632 1.00 81.88 204 TYR A N 1
ATOM 1590 C CA . TYR A 1 204 ? 25.342 11.879 -26.061 1.00 81.88 204 TYR A CA 1
ATOM 1591 C C . TYR A 1 204 ? 25.184 12.361 -27.512 1.00 81.88 204 TYR A C 1
ATOM 1593 O O . TYR A 1 204 ? 24.582 11.675 -28.340 1.00 81.88 204 TYR A O 1
ATOM 1601 N N . PHE A 1 205 ? 25.786 13.503 -27.865 1.00 82.69 205 PHE A N 1
ATOM 1602 C CA . PHE A 1 205 ? 25.769 13.997 -29.245 1.00 82.69 205 PHE A CA 1
ATOM 1603 C C . PHE A 1 205 ? 26.539 13.078 -30.199 1.00 82.69 205 PHE A C 1
ATOM 1605 O O . PHE A 1 205 ? 26.063 12.827 -31.306 1.00 82.69 205 PHE A O 1
ATOM 1612 N N . ALA A 1 206 ? 27.678 12.534 -29.770 1.00 85.56 206 ALA A N 1
ATOM 1613 C CA . ALA A 1 206 ? 28.442 11.552 -30.533 1.00 85.56 206 ALA A CA 1
ATOM 1614 C C . ALA A 1 206 ? 27.608 10.287 -30.814 1.00 85.56 206 ALA A C 1
ATOM 1616 O O . ALA A 1 206 ? 27.547 9.837 -31.956 1.00 85.56 206 ALA A O 1
ATOM 1617 N N . ALA A 1 207 ? 26.880 9.765 -29.821 1.00 83.62 207 ALA A N 1
ATOM 1618 C CA . ALA A 1 207 ? 26.003 8.604 -29.988 1.00 83.62 207 ALA A CA 1
ATOM 1619 C C . ALA A 1 207 ? 24.875 8.859 -31.004 1.00 83.62 207 ALA A C 1
ATOM 1621 O O . ALA A 1 207 ? 24.618 8.021 -31.870 1.00 83.62 207 ALA A O 1
ATOM 1622 N N . LEU A 1 208 ? 24.246 10.040 -30.962 1.00 83.62 208 LEU A N 1
ATOM 1623 C CA . LEU A 1 208 ? 23.226 10.432 -31.944 1.00 83.62 208 LEU A CA 1
ATOM 1624 C C . LEU A 1 208 ? 23.787 10.512 -33.371 1.00 83.62 208 LEU A C 1
ATOM 1626 O O . LEU A 1 208 ? 23.122 10.113 -34.330 1.00 83.62 208 LEU A O 1
ATOM 1630 N N . ILE A 1 209 ? 25.007 11.030 -33.523 1.00 87.19 209 ILE A N 1
ATOM 1631 C CA . ILE A 1 209 ? 25.682 11.123 -34.821 1.00 87.19 209 ILE A CA 1
ATOM 1632 C C . ILE A 1 209 ? 26.050 9.722 -35.324 1.00 87.19 209 ILE A C 1
ATOM 1634 O O . ILE A 1 209 ? 25.776 9.421 -36.484 1.00 87.19 209 ILE A O 1
ATOM 1638 N N . GLN A 1 210 ? 26.584 8.851 -34.463 1.00 88.56 210 GLN A N 1
ATOM 1639 C CA . GLN A 1 210 ? 26.934 7.470 -34.813 1.00 88.56 210 GLN A CA 1
ATOM 1640 C C . GLN A 1 210 ? 25.708 6.664 -35.252 1.00 88.56 210 GLN A C 1
ATOM 1642 O O . GLN A 1 210 ? 25.765 5.951 -36.251 1.00 88.56 210 GLN A O 1
ATOM 1647 N N . ALA A 1 211 ? 24.582 6.805 -34.547 1.00 84.31 211 ALA A N 1
ATOM 1648 C CA . ALA A 1 211 ? 23.335 6.128 -34.899 1.00 84.31 211 ALA A CA 1
ATOM 1649 C C . ALA A 1 211 ? 22.823 6.550 -36.286 1.00 84.31 211 ALA A C 1
ATOM 1651 O O . ALA A 1 211 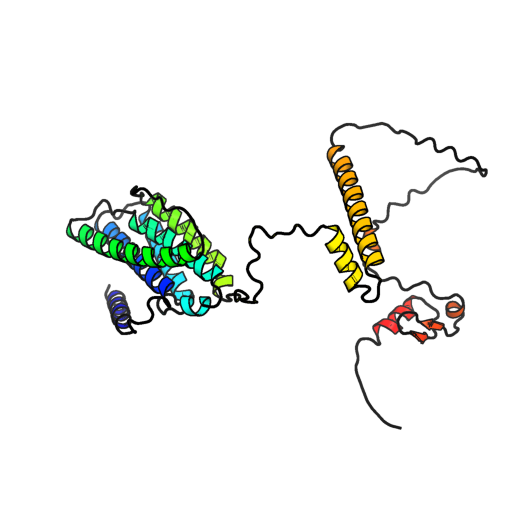? 22.278 5.737 -37.032 1.00 84.31 211 ALA A O 1
ATOM 1652 N N . ARG A 1 212 ? 23.023 7.821 -36.655 1.00 88.06 212 ARG A N 1
ATOM 1653 C CA . ARG A 1 212 ? 22.616 8.362 -37.958 1.00 88.06 212 ARG A CA 1
ATOM 1654 C C . ARG A 1 212 ? 23.614 8.062 -39.077 1.00 88.06 212 ARG A C 1
ATOM 1656 O O . ARG A 1 212 ? 23.203 7.928 -40.228 1.00 88.06 212 ARG A O 1
ATOM 1663 N N . PHE A 1 213 ? 24.899 7.953 -38.752 1.00 90.69 213 PHE A N 1
ATOM 1664 C CA . PHE A 1 213 ? 25.979 7.674 -39.696 1.00 90.69 213 PHE A CA 1
ATOM 1665 C C . PHE A 1 213 ? 26.847 6.504 -39.199 1.00 90.69 213 PHE A C 1
ATOM 1667 O O . PHE A 1 213 ? 27.983 6.718 -38.779 1.00 90.69 213 PHE A O 1
ATOM 1674 N N . PRO A 1 214 ? 26.368 5.248 -39.294 1.00 89.44 214 PRO A N 1
ATOM 1675 C CA . PRO A 1 214 ? 27.047 4.099 -38.682 1.00 89.44 214 PRO A CA 1
ATOM 1676 C C . PRO A 1 214 ? 28.442 3.797 -39.244 1.00 89.44 214 PRO A C 1
ATOM 1678 O O . PRO A 1 214 ? 29.234 3.126 -38.595 1.00 89.44 214 PRO A O 1
ATOM 1681 N N . ARG A 1 215 ? 28.735 4.277 -40.460 1.00 88.75 215 ARG A N 1
ATOM 1682 C CA . ARG A 1 215 ? 30.034 4.129 -41.139 1.00 88.75 215 ARG A CA 1
ATOM 1683 C C . ARG A 1 215 ? 30.967 5.328 -40.939 1.00 88.75 215 ARG A C 1
ATOM 1685 O O . ARG A 1 215 ? 32.037 5.352 -41.539 1.00 88.75 215 ARG A O 1
ATOM 1692 N N . ALA A 1 216 ? 30.549 6.344 -40.182 1.00 88.12 216 ALA A N 1
ATOM 1693 C CA . ALA A 1 216 ? 31.389 7.502 -39.912 1.00 88.12 216 ALA A CA 1
ATOM 1694 C C . ALA A 1 216 ? 32.572 7.109 -39.018 1.00 88.12 216 ALA A C 1
ATOM 1696 O O . ALA A 1 216 ? 32.443 6.280 -38.117 1.00 88.12 216 ALA A O 1
ATOM 1697 N N . GLU A 1 217 ? 33.727 7.711 -39.286 1.00 92.69 217 GLU A N 1
ATOM 1698 C CA . GLU A 1 217 ? 34.941 7.488 -38.510 1.00 92.69 217 GLU A CA 1
ATOM 1699 C C . GLU A 1 217 ? 34.767 7.992 -37.072 1.00 92.69 217 GLU A C 1
ATOM 1701 O O . GLU A 1 217 ? 34.324 9.121 -36.845 1.00 92.69 217 GLU A O 1
ATOM 1706 N N . ALA A 1 218 ? 35.150 7.165 -36.095 1.00 86.88 218 ALA A N 1
ATOM 1707 C CA . ALA A 1 218 ? 34.904 7.426 -34.677 1.00 86.88 218 ALA A CA 1
ATOM 1708 C C . ALA A 1 218 ? 35.493 8.765 -34.194 1.00 86.88 218 ALA A C 1
ATOM 1710 O O . ALA A 1 218 ? 34.864 9.460 -33.398 1.00 86.88 218 ALA A O 1
ATOM 1711 N N . GLN A 1 219 ? 36.660 9.164 -34.716 1.00 90.12 219 GLN A N 1
ATOM 1712 C CA . GLN A 1 219 ? 37.279 10.452 -34.383 1.00 90.12 219 GLN A CA 1
ATOM 1713 C C . GLN A 1 219 ? 36.435 11.641 -34.861 1.00 90.12 219 GLN A C 1
ATOM 1715 O O . GLN A 1 219 ? 36.253 12.612 -34.131 1.00 90.12 219 GLN A O 1
ATOM 1720 N N . VAL A 1 220 ? 35.862 11.555 -36.064 1.00 90.44 220 VAL A N 1
ATOM 1721 C CA . VAL A 1 220 ? 34.997 12.608 -36.615 1.00 90.44 220 VAL A CA 1
ATOM 1722 C C . VAL A 1 220 ? 33.709 12.719 -35.803 1.00 90.44 220 VAL A C 1
ATOM 1724 O O . VAL A 1 220 ? 33.261 13.822 -35.493 1.00 90.44 220 VAL A O 1
ATOM 1727 N N . VAL A 1 221 ? 33.129 11.584 -35.417 1.00 90.69 221 VAL A N 1
ATOM 1728 C CA . VAL A 1 221 ? 31.908 11.530 -34.605 1.00 90.69 221 VAL A CA 1
ATOM 1729 C C . VAL A 1 221 ? 32.124 12.143 -33.220 1.00 90.69 221 VAL A C 1
ATOM 1731 O O . VAL A 1 221 ? 31.292 12.937 -32.777 1.00 90.69 221 VAL A O 1
ATOM 1734 N N . GLN A 1 222 ? 33.254 11.845 -32.577 1.00 89.44 222 GLN A N 1
ATOM 1735 C CA . GLN A 1 222 ? 33.617 12.422 -31.282 1.00 89.44 222 GLN A CA 1
ATOM 1736 C C . GLN A 1 222 ? 33.829 13.942 -31.381 1.00 89.44 222 GLN A C 1
ATOM 1738 O O . GLN A 1 222 ? 33.191 14.696 -30.648 1.00 89.44 222 GLN A O 1
ATOM 1743 N N . ASN A 1 223 ? 34.616 14.409 -32.357 1.00 90.50 223 ASN A N 1
ATOM 1744 C CA . ASN A 1 223 ? 34.872 15.841 -32.567 1.00 90.50 223 ASN A CA 1
ATOM 1745 C C . ASN A 1 223 ? 33.580 16.633 -32.841 1.00 90.50 223 ASN A C 1
ATOM 1747 O O . ASN A 1 223 ? 33.402 17.762 -32.375 1.00 90.50 223 ASN A O 1
ATOM 1751 N N . LEU A 1 224 ? 32.647 16.047 -33.599 1.00 88.75 224 LEU A N 1
ATOM 1752 C CA . LEU A 1 224 ? 31.338 16.652 -33.845 1.00 88.75 224 LEU A CA 1
ATOM 1753 C C . LEU A 1 224 ? 30.451 16.642 -32.593 1.00 88.75 224 LEU A C 1
ATOM 1755 O O . LEU A 1 224 ? 29.701 17.599 -32.380 1.00 88.75 224 LEU A O 1
ATOM 1759 N N . GLY A 1 225 ? 30.536 15.599 -31.764 1.00 90.56 225 GLY A N 1
ATOM 1760 C CA . GLY A 1 225 ? 29.875 15.536 -30.461 1.00 90.56 225 GLY A CA 1
ATOM 1761 C C . GLY A 1 225 ? 30.320 16.674 -29.543 1.00 90.56 225 GLY A C 1
ATOM 1762 O O . GLY A 1 225 ? 29.486 17.434 -29.043 1.00 90.56 225 GLY A O 1
ATOM 1763 N N . GLU A 1 226 ? 31.632 16.869 -29.419 1.00 89.56 226 GLU A N 1
ATOM 1764 C CA . GLU A 1 226 ? 32.247 17.945 -28.632 1.00 89.56 226 GLU A CA 1
ATOM 1765 C C . GLU A 1 226 ? 31.877 19.335 -29.164 1.00 89.56 226 GLU A C 1
ATOM 1767 O O . GLU A 1 226 ? 31.477 20.219 -28.402 1.00 89.56 226 GLU A O 1
ATOM 1772 N N . SER A 1 227 ? 31.923 19.530 -30.485 1.00 89.25 227 SER A N 1
ATOM 1773 C CA . SER A 1 227 ? 31.547 20.800 -31.117 1.00 89.25 227 SER A CA 1
ATOM 1774 C C . SER A 1 227 ? 30.067 21.143 -30.905 1.00 89.25 227 SER A C 1
ATOM 1776 O O . SER A 1 227 ? 29.714 22.296 -30.631 1.00 89.25 227 SER A O 1
ATOM 1778 N N . ASN A 1 228 ? 29.181 20.145 -30.980 1.00 88.25 228 ASN A N 1
ATOM 1779 C CA . ASN A 1 228 ? 27.756 20.332 -30.714 1.00 88.25 228 ASN A CA 1
ATOM 1780 C C . ASN A 1 228 ? 27.492 20.669 -29.246 1.00 88.25 228 ASN A C 1
ATOM 1782 O O . ASN A 1 228 ? 26.683 21.559 -28.971 1.00 88.25 228 ASN A O 1
ATOM 1786 N N . TRP A 1 229 ? 28.205 20.030 -28.319 1.00 88.12 229 TRP A N 1
ATOM 1787 C CA . TRP A 1 229 ? 28.129 20.363 -26.901 1.00 88.12 229 TRP A CA 1
ATOM 1788 C C . TRP A 1 229 ? 28.608 21.792 -26.616 1.00 88.12 229 TRP A C 1
ATOM 1790 O O . TRP A 1 229 ? 27.922 22.562 -25.940 1.00 88.12 229 TRP A O 1
ATOM 1800 N N . ALA A 1 230 ? 29.733 22.203 -27.207 1.00 86.12 230 ALA A N 1
ATOM 1801 C CA . ALA A 1 230 ? 30.237 23.570 -27.096 1.00 86.12 230 ALA A CA 1
ATOM 1802 C C . ALA A 1 230 ? 29.227 24.602 -27.629 1.00 86.12 230 ALA A C 1
ATOM 1804 O O . ALA A 1 230 ? 28.964 25.616 -26.976 1.00 86.12 230 ALA A O 1
ATOM 1805 N N . ARG A 1 231 ? 28.600 24.324 -28.780 1.00 84.69 231 ARG A N 1
ATOM 1806 C CA . ARG A 1 231 ? 27.552 25.179 -29.358 1.00 84.69 231 ARG A CA 1
ATOM 1807 C C . ARG A 1 231 ? 26.316 25.250 -28.465 1.00 84.69 231 ARG A C 1
ATOM 1809 O O . ARG A 1 231 ? 25.781 26.340 -28.269 1.00 84.69 231 ARG A O 1
ATOM 1816 N N . TYR A 1 232 ? 25.871 24.117 -27.925 1.00 84.94 232 TYR A N 1
ATOM 1817 C CA . TYR A 1 232 ? 24.745 24.061 -26.997 1.00 84.94 232 TYR A CA 1
ATOM 1818 C C . TYR A 1 232 ? 24.998 24.957 -25.781 1.00 84.94 232 TYR A C 1
ATOM 1820 O O . TYR A 1 232 ? 24.187 25.836 -25.495 1.00 84.94 232 TYR A O 1
ATOM 1828 N N . ASN A 1 233 ? 26.161 24.817 -25.140 1.00 79.88 233 ASN A N 1
ATOM 1829 C CA . ASN A 1 233 ? 26.549 25.633 -23.989 1.00 79.88 233 ASN A CA 1
ATOM 1830 C C . ASN A 1 233 ? 26.638 27.123 -24.325 1.00 79.88 233 ASN A C 1
ATOM 1832 O O . ASN A 1 233 ? 26.207 27.963 -23.539 1.00 79.88 233 ASN A O 1
ATOM 1836 N N . HIS A 1 234 ? 27.175 27.465 -25.496 1.00 78.81 234 HIS A N 1
ATOM 1837 C CA . HIS A 1 234 ? 27.246 28.850 -25.951 1.00 78.81 234 HIS A CA 1
ATOM 1838 C C . HIS A 1 234 ? 25.850 29.474 -26.109 1.00 78.81 234 HIS A C 1
ATOM 1840 O O . HIS A 1 234 ? 25.587 30.544 -25.560 1.00 78.81 234 HIS A O 1
ATOM 1846 N N . ILE A 1 235 ? 24.935 28.777 -26.789 1.00 78.75 235 ILE A N 1
ATOM 1847 C CA . ILE A 1 235 ? 23.550 29.230 -26.983 1.00 78.75 235 ILE A CA 1
ATOM 1848 C C . ILE A 1 235 ? 22.804 29.296 -25.648 1.00 78.75 235 ILE A C 1
ATOM 1850 O O . ILE A 1 235 ? 22.030 30.225 -25.421 1.00 78.75 235 ILE A O 1
ATOM 1854 N N . HIS A 1 236 ? 23.028 28.327 -24.760 1.00 77.19 236 HIS A N 1
ATOM 1855 C CA . HIS A 1 236 ? 22.415 28.304 -23.436 1.00 77.19 236 HIS A CA 1
ATOM 1856 C C . HIS A 1 236 ? 22.804 29.543 -22.627 1.00 77.19 236 HIS A C 1
ATOM 1858 O O . HIS A 1 236 ? 21.925 30.279 -22.184 1.00 77.19 236 HIS A O 1
ATOM 1864 N N . ARG A 1 237 ? 24.107 29.847 -22.549 1.00 81.31 237 ARG A N 1
ATOM 1865 C CA . ARG A 1 237 ? 24.618 31.048 -21.869 1.00 81.31 237 ARG A CA 1
ATOM 1866 C C . ARG A 1 237 ? 24.057 32.330 -22.475 1.00 81.31 237 ARG A C 1
ATOM 1868 O O . ARG A 1 237 ? 23.634 33.212 -21.739 1.00 81.31 237 ARG A O 1
ATOM 1875 N N . GLN A 1 238 ? 23.988 32.429 -23.804 1.00 75.12 238 GLN A N 1
ATOM 1876 C CA . GLN A 1 238 ? 23.382 33.589 -24.468 1.00 75.12 238 GLN A CA 1
ATOM 1877 C C . GLN A 1 238 ? 21.904 33.764 -24.088 1.00 75.12 238 GLN A C 1
ATOM 1879 O O . GLN A 1 238 ? 21.463 34.875 -23.793 1.00 75.12 238 GLN A O 1
ATOM 1884 N N . ARG A 1 239 ?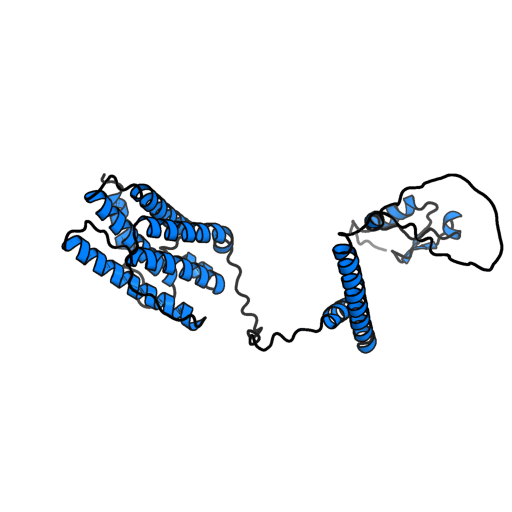 21.130 32.675 -24.034 1.00 75.12 239 ARG A N 1
ATOM 1885 C CA . ARG A 1 239 ? 19.718 32.718 -23.621 1.00 75.12 239 ARG A CA 1
ATOM 1886 C C . ARG A 1 239 ? 19.552 33.110 -22.158 1.00 75.12 239 ARG A C 1
ATOM 1888 O O . ARG A 1 239 ? 18.641 33.872 -21.851 1.00 75.12 239 ARG A O 1
ATOM 1895 N N . GLU A 1 240 ? 20.427 32.637 -21.278 1.00 73.25 240 GLU A N 1
ATOM 1896 C CA . GLU A 1 240 ? 20.442 33.043 -19.869 1.00 73.25 240 GLU A CA 1
ATOM 1897 C C . GLU A 1 240 ? 20.789 34.524 -19.715 1.00 73.25 240 GLU A C 1
ATOM 1899 O O . GLU A 1 240 ? 20.107 35.227 -18.976 1.00 73.25 240 GLU A O 1
ATOM 1904 N N . THR A 1 241 ? 21.765 35.037 -20.471 1.00 73.94 241 THR A N 1
ATOM 1905 C CA . THR A 1 241 ? 22.096 36.471 -20.441 1.00 73.94 241 THR A CA 1
ATOM 1906 C C . THR A 1 241 ? 20.939 37.350 -20.912 1.00 73.94 241 THR A C 1
ATOM 1908 O O . THR A 1 241 ? 20.647 38.340 -20.256 1.00 73.94 241 THR A O 1
ATOM 1911 N N . VAL A 1 242 ? 20.222 36.964 -21.976 1.00 69.81 242 VAL A N 1
ATOM 1912 C CA . VAL A 1 242 ? 19.049 37.705 -22.485 1.00 69.81 242 VAL A CA 1
ATOM 1913 C C . VAL A 1 242 ? 17.862 37.629 -21.517 1.00 69.81 242 VAL A C 1
ATOM 1915 O O . VAL A 1 242 ? 17.123 38.598 -21.338 1.00 69.81 242 VAL A O 1
ATOM 1918 N N . ARG A 1 243 ? 17.676 36.478 -20.863 1.00 66.00 243 ARG A N 1
ATOM 1919 C CA . ARG A 1 243 ? 16.632 36.280 -19.852 1.00 66.00 243 ARG A CA 1
ATOM 1920 C C . ARG A 1 243 ? 16.903 37.099 -18.588 1.00 66.00 243 ARG A C 1
ATOM 1922 O O . ARG A 1 243 ? 15.972 37.686 -18.050 1.00 66.00 243 ARG A O 1
ATOM 1929 N N . ASN A 1 244 ? 18.158 37.177 -18.153 1.00 60.72 244 ASN A N 1
ATOM 1930 C CA . ASN A 1 244 ? 18.554 37.919 -16.954 1.00 60.72 244 ASN A CA 1
ATOM 1931 C C . ASN A 1 244 ? 18.719 39.427 -17.210 1.00 60.72 244 ASN A C 1
ATOM 1933 O O . ASN A 1 244 ? 18.623 40.208 -16.274 1.00 60.72 244 ASN A O 1
ATOM 1937 N N . SER A 1 245 ? 18.916 39.855 -18.462 1.00 55.53 245 SER A N 1
ATOM 1938 C CA . SER A 1 245 ? 18.952 41.273 -18.852 1.00 55.53 245 SER A CA 1
ATOM 1939 C C . SER A 1 245 ? 17.566 41.879 -19.118 1.00 55.53 245 SER A C 1
ATOM 1941 O O . SER A 1 245 ? 17.479 42.983 -19.646 1.00 55.53 245 SER A O 1
ATOM 1943 N N . SER A 1 246 ? 16.480 41.148 -18.841 1.00 51.66 246 SER A N 1
ATOM 1944 C CA . SER A 1 246 ? 15.102 41.625 -19.055 1.00 51.66 246 SER A CA 1
ATOM 1945 C C . SER A 1 246 ? 14.547 42.448 -17.881 1.00 51.66 246 SER A C 1
ATOM 1947 O O . SER A 1 246 ? 13.431 42.955 -17.961 1.00 51.66 246 SER A O 1
ATOM 1949 N N . GLU A 1 247 ? 15.340 42.655 -16.830 1.00 48.00 247 GLU A N 1
ATOM 1950 C CA . GLU A 1 247 ? 15.153 43.743 -15.874 1.00 48.00 247 GLU A CA 1
ATOM 1951 C C . GLU A 1 247 ? 16.272 44.763 -16.123 1.00 48.00 247 GLU A C 1
ATOM 1953 O O . GLU A 1 247 ? 17.442 44.400 -16.073 1.00 48.00 247 GLU A O 1
ATOM 1958 N N . VAL A 1 248 ? 15.901 46.026 -16.377 1.00 40.97 248 VAL A N 1
ATOM 1959 C CA . VAL A 1 248 ? 16.755 47.205 -16.668 1.00 40.97 248 VAL A CA 1
ATOM 1960 C C . VAL A 1 248 ? 16.840 47.611 -18.161 1.00 40.97 248 VAL A C 1
ATOM 1962 O O . VAL A 1 248 ? 17.714 47.214 -18.923 1.00 40.97 248 VAL A O 1
ATOM 1965 N N . THR A 1 249 ? 15.944 48.555 -18.490 1.00 36.44 249 THR A N 1
ATOM 1966 C CA . THR A 1 249 ? 16.162 49.749 -19.339 1.00 36.44 249 THR A CA 1
ATOM 1967 C C . THR A 1 249 ? 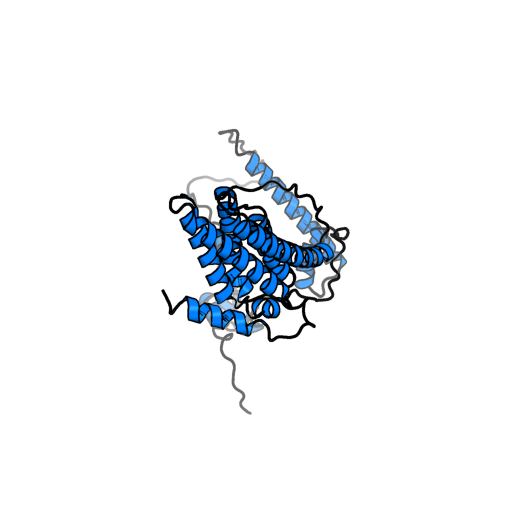15.632 49.759 -20.778 1.00 36.44 249 THR A C 1
ATOM 1969 O O . THR A 1 249 ? 16.230 49.306 -21.749 1.00 36.44 249 THR A O 1
ATOM 1972 N N . THR A 1 250 ? 14.506 50.466 -20.885 1.00 42.00 250 THR A N 1
ATOM 1973 C CA . THR A 1 250 ? 14.066 51.297 -22.006 1.00 42.00 250 THR A CA 1
ATOM 1974 C C . THR A 1 250 ? 15.176 52.194 -22.574 1.00 42.00 250 THR A C 1
ATOM 1976 O O . THR A 1 250 ? 15.805 52.937 -21.832 1.00 42.00 250 THR A O 1
ATOM 1979 N N . VAL A 1 251 ? 15.266 52.244 -23.907 1.00 45.66 251 VAL A N 1
ATOM 1980 C CA . VAL A 1 251 ? 15.986 53.247 -24.720 1.00 45.66 251 VAL A CA 1
ATOM 1981 C C . VAL A 1 251 ? 17.517 53.183 -24.661 1.00 45.66 251 VAL A C 1
ATOM 1983 O O . VAL A 1 251 ? 18.157 53.817 -23.837 1.00 45.66 251 VAL A O 1
ATOM 1986 N N . ALA A 1 252 ? 18.109 52.588 -25.695 1.00 37.88 252 ALA A N 1
ATOM 1987 C CA . ALA A 1 252 ? 19.097 53.292 -26.509 1.00 37.88 252 ALA A CA 1
ATOM 1988 C C . ALA A 1 252 ? 19.198 52.598 -27.864 1.00 37.88 252 ALA A C 1
ATOM 1990 O O . ALA A 1 252 ? 19.648 51.465 -27.998 1.00 37.88 252 ALA A O 1
ATOM 1991 N N . LYS A 1 253 ? 18.746 53.321 -28.882 1.00 46.28 253 LYS A N 1
ATOM 1992 C CA . LYS A 1 253 ? 18.970 53.045 -30.293 1.00 46.28 253 LYS A CA 1
ATOM 1993 C C . LYS A 1 253 ? 20.464 53.245 -30.565 1.00 46.28 253 LYS A C 1
ATOM 1995 O O . LYS A 1 253 ? 20.858 54.269 -31.110 1.00 46.28 253 LYS A O 1
ATOM 2000 N N . THR A 1 254 ? 21.309 52.313 -30.141 1.00 41.62 254 THR A N 1
ATOM 2001 C CA . THR A 1 254 ? 22.692 52.246 -30.609 1.00 41.62 254 THR A CA 1
ATOM 2002 C C . THR A 1 254 ? 22.655 51.634 -31.998 1.00 41.62 254 THR A C 1
ATOM 2004 O O . THR A 1 254 ? 22.688 50.423 -32.198 1.00 41.62 254 THR A O 1
ATOM 2007 N N . LEU A 1 255 ? 22.494 52.528 -32.974 1.00 43.41 255 LEU A N 1
ATOM 2008 C CA . LEU A 1 255 ? 22.887 52.297 -34.353 1.00 43.41 255 LEU A CA 1
ATOM 2009 C C . LEU A 1 255 ? 24.294 51.692 -34.322 1.00 43.41 255 LEU A C 1
ATOM 2011 O O . LEU A 1 255 ? 25.259 52.371 -33.979 1.00 43.41 255 LEU A O 1
ATOM 2015 N N . SER A 1 256 ? 24.390 50.398 -34.619 1.00 46.91 256 SER A N 1
ATOM 2016 C CA . SER A 1 256 ? 25.658 49.799 -35.004 1.00 46.91 256 SER A CA 1
ATOM 2017 C C . SER A 1 256 ? 26.047 50.472 -36.316 1.00 46.91 256 SER A C 1
ATOM 2019 O O . SER A 1 256 ? 25.407 50.263 -37.346 1.00 46.91 256 SER A O 1
ATOM 2021 N N . ASP A 1 257 ? 27.023 51.372 -36.223 1.00 38.66 257 ASP A N 1
ATOM 2022 C CA . ASP A 1 257 ? 27.595 52.118 -37.335 1.00 38.66 257 ASP A CA 1
ATOM 2023 C C . ASP A 1 257 ? 28.407 51.142 -38.199 1.00 38.66 257 ASP A C 1
ATOM 2025 O O . ASP A 1 257 ? 29.612 50.950 -38.028 1.00 38.66 257 ASP A O 1
ATOM 2029 N N . PHE A 1 258 ? 27.701 50.420 -39.068 1.00 42.84 258 PHE A N 1
ATOM 2030 C CA . PHE A 1 258 ? 28.292 49.500 -40.027 1.00 42.84 258 PHE A CA 1
ATOM 2031 C C . PHE A 1 258 ? 28.734 50.316 -41.247 1.00 42.84 258 PHE A C 1
ATOM 2033 O O . PHE A 1 258 ? 27.946 50.608 -42.147 1.00 42.84 258 PHE A O 1
ATOM 2040 N N . ARG A 1 259 ? 30.004 50.732 -41.254 1.00 37.16 259 ARG A N 1
ATOM 2041 C CA . ARG A 1 259 ? 30.646 51.343 -42.424 1.00 37.16 259 ARG A CA 1
ATOM 2042 C C . ARG A 1 259 ? 30.925 50.273 -43.478 1.00 37.16 259 ARG A C 1
ATOM 2044 O O . ARG A 1 259 ? 31.988 49.659 -43.478 1.00 37.16 259 ARG A O 1
ATOM 2051 N N . ASP A 1 260 ? 29.966 50.072 -44.372 1.00 38.53 260 ASP A N 1
ATOM 2052 C CA . ASP A 1 260 ? 30.183 49.383 -45.641 1.00 38.53 260 ASP A CA 1
ATOM 2053 C C . ASP A 1 260 ? 30.869 50.346 -46.628 1.00 38.53 260 ASP A C 1
ATOM 2055 O O . ASP A 1 260 ? 30.290 51.345 -47.064 1.00 38.53 260 ASP A O 1
ATOM 2059 N N . SER A 1 261 ? 32.140 50.084 -46.934 1.00 53.09 261 SER A N 1
ATOM 2060 C CA . SER A 1 261 ? 32.879 50.784 -47.985 1.00 53.09 261 SER A CA 1
ATOM 2061 C C . SER A 1 261 ? 32.711 50.020 -49.295 1.00 53.09 261 SER A C 1
ATOM 2063 O O . SER A 1 261 ? 33.515 49.139 -49.593 1.00 53.09 261 SER A O 1
ATOM 2065 N N . GLY A 1 262 ? 31.710 50.382 -50.103 1.00 38.00 262 GLY A N 1
ATOM 2066 C CA . GLY A 1 262 ? 31.611 49.817 -51.450 1.00 38.00 262 GLY A CA 1
ATOM 2067 C C . GLY A 1 262 ? 30.304 50.025 -52.212 1.00 38.00 262 GLY A C 1
ATOM 2068 O O . GLY A 1 262 ? 29.691 49.047 -52.604 1.00 38.00 262 GLY A O 1
ATOM 2069 N N . ILE A 1 263 ? 29.922 51.285 -52.462 1.00 38.59 263 ILE A N 1
ATOM 2070 C CA . ILE A 1 263 ? 29.200 51.770 -53.666 1.00 38.59 263 ILE A CA 1
ATOM 2071 C C . ILE A 1 263 ? 28.049 50.864 -54.171 1.00 38.59 263 ILE A C 1
ATOM 2073 O O . ILE A 1 263 ? 28.222 49.955 -54.974 1.00 38.59 263 ILE A O 1
ATOM 2077 N N . GLY A 1 264 ? 26.816 51.195 -53.784 1.00 38.81 264 GLY A N 1
ATOM 2078 C CA . GLY A 1 264 ? 25.854 51.765 -54.731 1.00 38.81 264 GLY A CA 1
ATOM 2079 C C . GLY A 1 264 ? 24.552 52.187 -54.041 1.00 38.81 264 GLY A C 1
ATOM 2080 O O . GLY A 1 264 ? 23.758 51.352 -53.625 1.00 38.81 264 GLY A O 1
ATOM 2081 N N . SER A 1 265 ? 24.358 53.502 -53.914 1.00 42.84 265 SER A N 1
ATOM 2082 C CA . SER A 1 265 ? 23.148 54.169 -53.408 1.00 42.84 265 SER A CA 1
ATOM 2083 C C . SER A 1 265 ? 21.909 53.907 -54.271 1.00 42.84 265 SER A C 1
ATOM 2085 O O . SER A 1 265 ? 22.031 53.911 -55.492 1.00 42.84 265 SER A O 1
ATOM 2087 N N . ALA A 1 266 ? 20.719 53.841 -53.652 1.00 40.19 266 ALA A N 1
ATOM 2088 C CA . ALA A 1 266 ? 19.656 54.853 -53.820 1.00 40.19 266 ALA A CA 1
ATOM 2089 C C . ALA A 1 266 ? 18.328 54.455 -53.123 1.00 40.19 266 ALA A C 1
ATOM 2091 O O . ALA A 1 266 ? 17.741 53.422 -53.425 1.00 40.19 266 ALA A O 1
ATOM 2092 N N . SER A 1 267 ? 17.862 55.343 -52.227 1.00 34.28 267 SER A N 1
ATOM 2093 C CA . SER A 1 267 ? 16.462 55.796 -52.028 1.00 34.28 267 SER A CA 1
ATOM 2094 C C . SER A 1 267 ? 15.342 54.739 -51.938 1.00 34.28 267 SER A C 1
ATOM 2096 O O . SER A 1 267 ? 14.950 54.129 -52.920 1.00 34.28 267 SER A O 1
ATOM 2098 N N . SER A 1 268 ? 14.813 54.464 -50.746 1.00 38.59 268 SER A N 1
ATOM 2099 C CA . SER A 1 268 ? 13.718 55.190 -50.071 1.00 38.59 268 SER A CA 1
ATOM 2100 C C . SER A 1 268 ? 12.331 54.576 -50.305 1.00 38.59 268 SER A C 1
ATOM 2102 O O . SER A 1 268 ? 11.856 54.508 -51.431 1.00 38.59 268 SER A O 1
ATOM 2104 N N . LEU A 1 269 ? 11.677 54.308 -49.171 1.00 40.12 269 LEU A N 1
ATOM 2105 C CA . LEU A 1 269 ? 10.243 54.120 -48.931 1.00 40.12 269 LEU A CA 1
ATOM 2106 C C . LEU A 1 269 ? 9.589 52.749 -49.199 1.00 40.12 269 LEU A C 1
ATOM 2108 O O . LEU A 1 269 ? 9.407 52.299 -50.320 1.00 40.12 269 LEU A O 1
ATOM 2112 N N . ALA A 1 270 ? 9.080 52.234 -48.071 1.00 46.53 270 ALA A N 1
ATOM 2113 C CA . ALA A 1 270 ? 7.824 51.511 -47.896 1.00 46.53 270 ALA A CA 1
ATOM 2114 C C . ALA A 1 270 ? 7.759 50.045 -48.349 1.00 46.53 270 ALA A C 1
ATOM 2116 O O . ALA A 1 270 ? 7.309 49.749 -49.445 1.00 46.53 270 ALA A O 1
ATOM 2117 N N . TYR A 1 271 ? 8.047 49.128 -47.415 1.00 37.84 271 TYR A N 1
ATOM 2118 C CA . TYR A 1 271 ? 7.077 48.109 -46.984 1.00 37.84 271 TYR A CA 1
ATOM 2119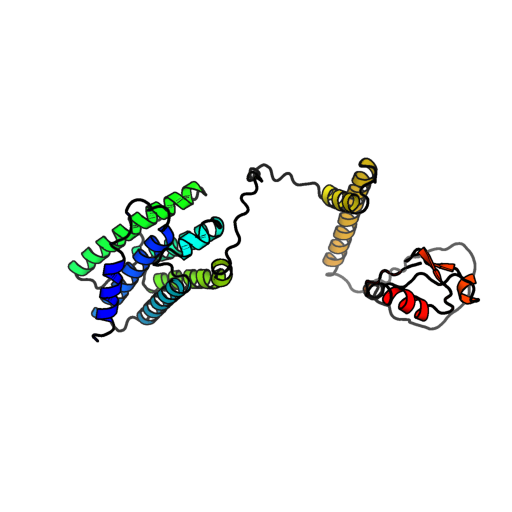 C C . TYR A 1 271 ? 7.599 47.379 -45.735 1.00 37.84 271 TYR A C 1
ATOM 2121 O O . TYR A 1 271 ? 8.671 46.776 -45.752 1.00 37.84 271 TYR A O 1
ATOM 2129 N N . ALA A 1 272 ? 6.841 47.425 -44.640 1.00 49.00 272 ALA A N 1
ATOM 2130 C CA . ALA A 1 272 ? 7.040 46.532 -43.508 1.00 49.00 272 ALA A CA 1
ATOM 2131 C C . ALA A 1 272 ? 6.393 45.179 -43.848 1.00 49.00 272 ALA A C 1
ATOM 2133 O O . ALA A 1 272 ? 5.169 45.071 -43.859 1.00 49.00 272 ALA A O 1
ATOM 2134 N N . ALA A 1 273 ? 7.197 44.149 -44.123 1.00 37.16 273 ALA A N 1
ATOM 2135 C CA . ALA A 1 273 ? 6.721 42.769 -44.163 1.00 37.16 273 ALA A CA 1
ATOM 2136 C C . ALA A 1 273 ? 7.076 42.079 -42.841 1.00 37.16 273 ALA A C 1
ATOM 2138 O O . ALA A 1 273 ? 8.245 41.956 -42.479 1.00 37.16 273 ALA A O 1
ATOM 2139 N N . SER A 1 274 ? 6.039 41.676 -42.111 1.00 45.78 274 SER A N 1
ATOM 2140 C CA . SER A 1 274 ? 6.100 41.002 -40.818 1.00 45.78 274 SER A CA 1
ATOM 2141 C C . SER A 1 274 ? 7.021 39.781 -40.819 1.00 45.78 274 SER A C 1
ATOM 2143 O O . SER A 1 274 ? 7.058 38.998 -41.768 1.00 45.78 274 SER A O 1
ATOM 2145 N N . VAL A 1 275 ? 7.722 39.603 -39.700 1.00 45.12 275 VAL A N 1
ATOM 2146 C CA . VAL A 1 275 ? 8.586 38.459 -39.410 1.00 45.12 275 VAL A CA 1
ATOM 2147 C C . VAL A 1 275 ? 7.756 37.174 -39.472 1.00 45.12 275 VAL A C 1
ATOM 2149 O O . VAL A 1 275 ? 6.927 36.905 -38.602 1.00 45.12 275 VAL A O 1
ATOM 2152 N N . VAL A 1 276 ? 7.960 36.377 -40.520 1.00 39.09 276 VAL A N 1
ATOM 2153 C CA . VAL A 1 276 ? 7.435 35.013 -40.596 1.00 39.09 276 VAL A CA 1
ATOM 2154 C C . VAL A 1 276 ? 8.211 34.164 -39.592 1.00 39.09 276 VAL A C 1
ATOM 2156 O O . VAL A 1 276 ? 9.433 34.061 -39.653 1.00 39.09 276 VAL A O 1
ATOM 2159 N N . SER A 1 277 ? 7.485 33.566 -38.649 1.00 37.41 277 SER A N 1
ATOM 2160 C CA . SER A 1 277 ? 8.017 32.601 -37.689 1.00 37.41 277 SER A CA 1
ATOM 2161 C C . SER A 1 277 ? 8.677 31.425 -38.417 1.00 37.41 277 SER A C 1
ATOM 2163 O O . SER A 1 277 ? 8.016 30.670 -39.134 1.00 37.41 277 SER A O 1
ATOM 2165 N N . THR A 1 278 ? 9.970 31.214 -38.171 1.00 46.22 278 THR A N 1
ATOM 2166 C CA . THR A 1 278 ? 10.761 30.065 -38.654 1.00 46.22 278 THR A CA 1
ATOM 2167 C C . THR A 1 278 ? 10.260 28.714 -38.130 1.00 46.22 278 THR A C 1
ATOM 2169 O O . THR A 1 278 ? 10.731 27.664 -38.559 1.00 46.22 278 THR A O 1
ATOM 2172 N N . ARG A 1 279 ? 9.245 28.692 -37.252 1.00 42.19 279 ARG A N 1
ATOM 2173 C CA . ARG A 1 279 ? 8.596 27.453 -36.797 1.00 42.19 279 ARG A CA 1
ATOM 2174 C C . ARG A 1 279 ? 7.629 26.851 -37.831 1.00 42.19 279 ARG A C 1
ATOM 2176 O O . ARG A 1 279 ? 7.269 25.686 -37.699 1.00 42.19 279 ARG A O 1
ATOM 2183 N N . ALA A 1 280 ? 7.242 27.597 -38.870 1.00 38.47 280 ALA A N 1
ATOM 2184 C CA . ALA A 1 280 ? 6.362 27.107 -39.939 1.00 38.47 280 ALA A CA 1
ATOM 2185 C C . ALA A 1 280 ? 7.096 26.367 -41.081 1.00 38.47 280 ALA A C 1
ATOM 2187 O O . ALA A 1 280 ? 6.446 25.721 -41.902 1.00 38.47 280 ALA A O 1
ATOM 2188 N N . GLU A 1 281 ? 8.432 26.409 -41.153 1.00 39.72 281 GLU A N 1
ATOM 2189 C CA . GLU A 1 281 ? 9.180 25.707 -42.215 1.00 39.72 281 GLU A CA 1
ATOM 2190 C C . GLU A 1 281 ? 9.338 24.202 -41.963 1.00 39.72 281 GLU A C 1
ATOM 2192 O O . GLU A 1 281 ? 9.531 23.439 -42.908 1.00 39.72 281 GLU A O 1
ATOM 2197 N N . ALA A 1 282 ? 9.177 23.744 -40.719 1.00 44.84 282 ALA A N 1
ATOM 2198 C CA . ALA A 1 282 ? 9.345 22.335 -40.365 1.00 44.84 282 ALA A CA 1
ATOM 2199 C C . ALA A 1 282 ? 8.080 21.468 -40.546 1.00 44.84 282 ALA A C 1
ATOM 2201 O O . ALA A 1 282 ? 8.190 20.244 -40.499 1.00 44.84 282 ALA A O 1
ATOM 2202 N N . SER A 1 283 ? 6.887 22.045 -40.771 1.00 43.56 283 SER A N 1
ATOM 2203 C CA . SER A 1 283 ? 5.637 21.258 -40.882 1.00 43.56 283 SER A CA 1
ATOM 2204 C C . SER A 1 283 ? 5.215 20.909 -42.315 1.00 43.56 283 SER A C 1
ATOM 2206 O O . SER A 1 283 ? 4.283 20.132 -42.518 1.00 43.56 283 SER A O 1
ATOM 2208 N N . HIS A 1 284 ? 5.936 21.390 -43.329 1.00 44.62 284 HIS A N 1
ATOM 2209 C CA . HIS A 1 284 ? 5.744 20.957 -44.709 1.00 44.62 284 HIS A CA 1
ATOM 2210 C C . HIS A 1 284 ? 7.096 20.586 -45.310 1.00 44.62 284 HIS A C 1
ATOM 2212 O O . HIS A 1 284 ? 7.861 21.473 -45.673 1.00 44.62 284 HIS A O 1
ATOM 2218 N N . LYS A 1 285 ? 7.376 19.283 -45.468 1.00 51.84 285 LYS A N 1
ATOM 2219 C CA . LYS A 1 285 ? 8.483 18.787 -46.306 1.00 51.84 285 LYS A CA 1
ATOM 2220 C C . LYS A 1 285 ? 8.334 19.392 -47.709 1.00 51.84 285 LYS A C 1
ATOM 2222 O O . LYS A 1 285 ? 7.552 18.906 -48.530 1.00 51.84 285 LYS A O 1
ATOM 2227 N N . ARG A 1 286 ? 9.005 20.517 -47.968 1.00 58.00 286 ARG A N 1
ATOM 2228 C CA . ARG A 1 286 ? 9.035 21.152 -49.285 1.00 58.00 286 ARG A CA 1
ATOM 2229 C C . ARG A 1 286 ? 9.927 20.282 -50.160 1.00 58.00 286 ARG A C 1
ATOM 2231 O O . ARG A 1 286 ? 11.097 20.097 -49.849 1.00 58.00 286 ARG A O 1
ATOM 2238 N N . LEU A 1 287 ? 9.352 19.720 -51.222 1.00 59.31 287 LEU A N 1
ATOM 2239 C CA . LEU A 1 287 ? 10.132 19.065 -52.268 1.00 59.31 287 LEU A CA 1
ATOM 2240 C C . LEU A 1 287 ? 11.194 20.053 -52.784 1.00 59.31 287 LEU A C 1
ATOM 2242 O O . LEU A 1 287 ? 10.885 21.252 -52.862 1.00 59.31 287 LEU A O 1
ATOM 2246 N N . PRO A 1 288 ? 12.401 19.582 -53.146 1.00 64.00 288 PRO A N 1
ATOM 2247 C CA . PRO A 1 288 ? 13.380 20.430 -53.809 1.00 64.00 288 PRO A CA 1
ATOM 2248 C C . PRO A 1 288 ? 12.758 21.099 -55.050 1.00 64.00 288 PRO A C 1
ATOM 2250 O O . PRO A 1 288 ? 11.774 20.607 -55.613 1.00 64.00 288 PRO A O 1
ATOM 2253 N N . PRO A 1 289 ? 13.247 22.277 -55.463 1.00 67.50 289 PRO A N 1
ATOM 2254 C CA . PRO A 1 289 ? 12.705 22.965 -56.628 1.00 67.50 289 PRO A CA 1
ATOM 2255 C C . PRO A 1 289 ? 12.878 22.103 -57.887 1.00 67.50 289 PRO A C 1
ATOM 2257 O O . PRO A 1 289 ? 13.946 21.539 -58.105 1.00 67.50 289 PRO A O 1
ATOM 2260 N N . LEU A 1 290 ? 11.843 22.018 -58.738 1.00 73.44 290 LEU A N 1
ATOM 2261 C CA . LEU A 1 290 ? 11.944 21.232 -59.972 1.00 73.44 290 LEU A CA 1
ATOM 2262 C C . LEU A 1 290 ? 13.118 21.706 -60.843 1.00 73.44 290 LEU A C 1
ATOM 2264 O O . LEU A 1 290 ? 13.226 22.921 -61.078 1.00 73.44 290 LEU A O 1
ATOM 2268 N N . PRO A 1 291 ? 13.904 20.768 -61.405 1.00 78.25 291 PRO A N 1
ATOM 2269 C CA . PRO A 1 291 ? 14.909 21.075 -62.409 1.00 78.25 291 PRO A CA 1
ATOM 2270 C C . PRO A 1 291 ? 14.316 21.878 -63.571 1.00 78.25 291 PRO A C 1
ATOM 2272 O O . PRO A 1 291 ? 13.157 21.697 -63.959 1.00 78.25 291 PRO A O 1
ATOM 2275 N N . LYS A 1 292 ? 15.122 22.764 -64.165 1.00 76.19 292 LYS A N 1
ATOM 2276 C CA . LYS A 1 292 ? 14.687 23.601 -65.299 1.00 76.19 292 LYS A CA 1
ATOM 2277 C C . LYS A 1 292 ? 14.209 22.750 -66.485 1.00 76.19 292 LYS A C 1
ATOM 2279 O O . LYS A 1 292 ? 13.226 23.109 -67.122 1.00 76.19 292 LYS A O 1
ATOM 2284 N N . THR A 1 293 ? 14.846 21.603 -66.714 1.00 73.06 293 THR A N 1
ATOM 2285 C CA . THR A 1 293 ? 14.485 20.609 -67.741 1.00 73.06 293 THR A CA 1
ATOM 2286 C C . THR A 1 293 ? 13.096 20.008 -67.505 1.00 73.06 293 THR A C 1
ATOM 2288 O O . THR A 1 293 ? 12.289 19.905 -68.428 1.00 73.06 293 THR A O 1
ATOM 2291 N N . ALA A 1 294 ? 12.756 19.721 -66.249 1.00 75.81 294 ALA A N 1
ATOM 2292 C CA . ALA A 1 294 ? 11.460 19.171 -65.872 1.00 75.81 294 ALA A CA 1
ATOM 2293 C C . ALA A 1 294 ? 10.308 20.172 -66.074 1.00 75.81 294 ALA A C 1
ATOM 2295 O O . ALA A 1 294 ? 9.224 19.805 -66.531 1.00 75.81 294 ALA A O 1
ATOM 2296 N N . ARG A 1 295 ? 10.551 21.473 -65.841 1.00 76.06 295 ARG A N 1
ATOM 2297 C CA . ARG A 1 295 ? 9.567 22.535 -66.144 1.00 76.06 295 ARG A CA 1
ATOM 2298 C C . ARG A 1 295 ? 9.240 22.638 -67.636 1.00 76.06 295 ARG A C 1
ATOM 2300 O O . ARG A 1 295 ? 8.128 23.025 -67.979 1.00 76.06 295 ARG A O 1
ATOM 2307 N N . MET A 1 296 ? 10.175 22.254 -68.505 1.00 79.19 296 MET A N 1
ATOM 2308 C CA . MET A 1 296 ? 9.966 22.174 -69.957 1.00 79.19 296 MET A CA 1
ATOM 2309 C C . MET A 1 296 ? 9.274 20.868 -70.384 1.00 79.19 296 MET A C 1
ATOM 2311 O O . MET A 1 296 ? 8.997 20.668 -71.563 1.00 79.19 296 MET A O 1
ATOM 2315 N N . GLY A 1 297 ? 8.949 19.984 -69.433 1.00 75.25 297 GLY A N 1
ATOM 2316 C CA . GLY A 1 297 ? 8.262 18.723 -69.689 1.00 75.25 297 GLY A CA 1
ATOM 2317 C C . GLY A 1 297 ? 9.167 17.564 -70.065 1.00 75.25 297 GLY A C 1
ATOM 2318 O O . GLY A 1 297 ? 8.643 16.566 -70.551 1.00 75.25 297 GLY A O 1
ATOM 2319 N N . GLN A 1 298 ? 10.477 17.683 -69.845 1.00 79.81 298 GLN A N 1
ATOM 2320 C CA . GLN A 1 298 ? 11.404 16.575 -70.044 1.00 79.81 298 GLN A CA 1
ATOM 2321 C C . GLN A 1 298 ? 11.470 15.656 -68.812 1.00 79.81 298 GLN A C 1
ATOM 2323 O O . GLN A 1 298 ? 11.287 16.129 -67.684 1.00 79.81 298 GLN A O 1
ATOM 2328 N N . PRO A 1 299 ? 11.724 14.350 -69.015 1.00 82.25 299 PRO A N 1
ATOM 2329 C CA . PRO A 1 299 ? 11.925 13.408 -67.922 1.00 82.25 299 PRO A CA 1
ATOM 2330 C C . PRO A 1 299 ? 13.179 13.756 -67.106 1.00 82.25 299 PRO A C 1
ATOM 2332 O O . PRO A 1 299 ? 14.194 14.179 -67.657 1.00 82.25 299 PRO A O 1
ATOM 2335 N N . PHE A 1 300 ? 13.114 13.559 -65.790 1.00 84.25 300 PHE A N 1
ATOM 2336 C CA . PHE A 1 300 ? 14.247 13.723 -64.875 1.00 84.25 300 PHE A CA 1
ATOM 2337 C C . PHE A 1 300 ? 14.246 12.625 -63.807 1.00 84.25 300 PHE A C 1
ATOM 2339 O O . PHE A 1 300 ? 13.207 12.026 -63.529 1.00 84.25 300 PHE A O 1
ATOM 2346 N N . ILE A 1 301 ? 15.403 12.364 -63.200 1.00 79.88 301 ILE A N 1
ATOM 2347 C CA . ILE A 1 301 ? 15.525 11.393 -62.107 1.00 79.88 301 ILE A CA 1
ATOM 2348 C C . ILE A 1 301 ? 15.070 12.061 -60.809 1.00 79.88 301 ILE A C 1
ATOM 2350 O O . ILE A 1 301 ? 15.587 13.108 -60.421 1.00 79.88 301 ILE A O 1
ATOM 2354 N N . CYS A 1 302 ? 14.080 11.476 -60.141 1.00 75.75 302 CYS A N 1
ATOM 2355 C CA . CYS A 1 302 ? 13.602 11.976 -58.861 1.00 75.75 302 CYS A CA 1
ATOM 2356 C C . CYS A 1 302 ? 14.583 11.612 -57.741 1.00 75.75 302 CYS A C 1
ATOM 2358 O O . CYS A 1 302 ? 14.813 10.441 -57.491 1.00 75.75 302 CYS A O 1
ATOM 2360 N N . GLU A 1 303 ? 15.066 12.595 -56.987 1.00 68.75 303 GLU A N 1
ATOM 2361 C CA . GLU A 1 303 ? 15.997 12.378 -55.861 1.00 68.75 303 GLU A CA 1
ATOM 2362 C C . GLU A 1 303 ? 15.381 11.640 -54.653 1.00 68.75 303 GLU A C 1
ATOM 2364 O O . GLU A 1 303 ? 16.081 11.325 -53.700 1.00 68.75 303 GLU A O 1
ATOM 2369 N N . ILE A 1 304 ? 14.065 11.395 -54.661 1.00 68.81 304 ILE A N 1
ATOM 2370 C CA . ILE A 1 304 ? 13.349 10.738 -53.555 1.00 68.81 304 ILE A CA 1
ATOM 2371 C C . ILE A 1 304 ? 13.094 9.263 -53.862 1.00 68.81 304 ILE A C 1
ATOM 2373 O O . ILE A 1 304 ? 13.259 8.421 -52.988 1.00 68.81 304 ILE A O 1
ATOM 2377 N N . CYS A 1 305 ? 12.658 8.952 -55.086 1.00 72.94 305 CYS A N 1
ATOM 2378 C CA . CYS A 1 305 ? 12.328 7.585 -55.494 1.00 72.94 305 CYS A CA 1
ATOM 2379 C C . CYS A 1 305 ? 13.295 6.998 -56.531 1.00 72.94 305 CYS A C 1
ATOM 2381 O O . CYS A 1 305 ? 13.080 5.874 -56.972 1.00 72.94 305 CYS A O 1
ATOM 2383 N N . GLU A 1 306 ? 14.306 7.765 -56.950 1.00 73.44 306 GLU A N 1
ATOM 2384 C CA . GLU A 1 306 ? 15.366 7.410 -57.911 1.00 73.44 306 GLU A CA 1
ATOM 2385 C C . GLU A 1 306 ? 14.870 6.939 -59.290 1.00 73.44 306 GLU A C 1
ATOM 2387 O O . GLU A 1 306 ? 15.628 6.437 -60.117 1.00 73.44 306 GLU A O 1
ATOM 2392 N N . ARG A 1 307 ? 13.585 7.152 -59.590 1.00 75.38 307 ARG A N 1
ATOM 2393 C CA . ARG A 1 307 ? 12.966 6.808 -60.875 1.00 75.38 307 ARG A CA 1
ATOM 2394 C C . ARG A 1 307 ? 12.929 8.004 -61.813 1.00 75.38 307 ARG A C 1
ATOM 2396 O O . ARG A 1 307 ? 12.845 9.157 -61.385 1.00 75.38 307 ARG A O 1
ATOM 2403 N N . THR A 1 308 ? 12.914 7.709 -63.110 1.00 79.81 308 THR A N 1
ATOM 2404 C CA . THR A 1 308 ? 12.699 8.718 -64.149 1.00 79.81 308 THR A CA 1
ATOM 2405 C C . THR A 1 308 ? 11.223 9.109 -64.178 1.00 79.81 308 THR A C 1
ATOM 2407 O O . THR A 1 308 ? 10.363 8.290 -64.500 1.00 79.81 308 THR A O 1
ATOM 2410 N N . VAL A 1 309 ? 10.920 10.359 -63.832 1.00 79.94 309 VAL A N 1
ATOM 2411 C CA . VAL A 1 309 ? 9.558 10.903 -63.777 1.00 79.94 309 VAL A CA 1
ATOM 2412 C C . VAL A 1 309 ? 9.420 12.096 -64.719 1.00 79.94 309 VAL A C 1
ATOM 2414 O O . VAL A 1 309 ? 10.351 12.877 -64.904 1.00 79.94 309 VAL A O 1
ATOM 2417 N N . THR A 1 310 ? 8.236 12.258 -65.311 1.00 81.69 310 THR A N 1
ATOM 2418 C CA . THR A 1 310 ? 7.924 13.399 -66.186 1.00 81.69 310 THR A CA 1
ATOM 2419 C C . THR A 1 310 ? 6.852 14.250 -65.522 1.00 81.69 310 THR A C 1
ATOM 2421 O O . THR A 1 310 ? 5.675 13.898 -65.534 1.00 81.69 310 THR A O 1
ATOM 2424 N N . VAL A 1 311 ? 7.255 15.362 -64.902 1.00 79.19 311 VAL A N 1
ATOM 2425 C CA . VAL A 1 311 ? 6.349 16.232 -64.139 1.00 79.19 311 VAL A CA 1
ATOM 2426 C C . VAL A 1 311 ? 6.659 17.698 -64.427 1.00 79.19 311 VAL A C 1
ATOM 2428 O O . VAL A 1 311 ? 7.800 18.126 -64.300 1.00 79.19 311 VAL A O 1
ATOM 2431 N N . ARG A 1 312 ? 5.634 18.482 -64.787 1.00 74.00 312 ARG A N 1
ATOM 2432 C CA . ARG A 1 312 ? 5.782 19.900 -65.179 1.00 74.00 312 ARG A CA 1
ATOM 2433 C C . ARG A 1 312 ? 5.519 20.894 -64.046 1.00 74.00 312 ARG A C 1
ATOM 2435 O O . ARG A 1 312 ? 5.923 22.050 -64.141 1.00 74.00 312 ARG A O 1
ATOM 2442 N N . ARG A 1 313 ? 4.829 20.476 -62.978 1.00 74.38 313 ARG A N 1
ATOM 2443 C CA . ARG A 1 313 ? 4.444 21.337 -61.846 1.00 74.38 313 ARG A CA 1
ATOM 2444 C C . ARG A 1 313 ? 4.779 20.677 -60.509 1.00 74.38 313 ARG A C 1
ATOM 2446 O O . ARG A 1 313 ? 4.522 19.497 -60.305 1.00 74.38 313 ARG A O 1
ATOM 2453 N N . THR A 1 314 ? 5.263 21.466 -59.549 1.00 68.25 314 THR A N 1
ATOM 2454 C CA . THR A 1 314 ? 5.656 20.997 -58.202 1.00 68.25 314 THR A CA 1
ATOM 2455 C C . THR A 1 314 ? 4.524 20.346 -57.423 1.00 68.25 314 THR A C 1
ATOM 2457 O O . THR A 1 314 ? 4.764 19.455 -56.614 1.00 68.25 314 THR A O 1
ATOM 2460 N N . ARG A 1 315 ? 3.278 20.762 -57.674 1.00 69.31 315 ARG A N 1
ATOM 2461 C CA . ARG A 1 315 ? 2.103 20.147 -57.053 1.00 69.31 315 ARG A CA 1
ATOM 2462 C C . ARG A 1 315 ? 1.933 18.692 -57.485 1.00 69.31 315 ARG A C 1
ATOM 2464 O O . ARG A 1 315 ? 1.654 17.849 -56.644 1.00 69.31 315 ARG A O 1
ATOM 2471 N N . ASP A 1 316 ? 2.162 18.400 -58.758 1.00 69.38 316 ASP A N 1
ATOM 2472 C CA . ASP A 1 316 ? 1.944 17.069 -59.325 1.00 69.38 316 ASP A CA 1
ATOM 2473 C C . ASP A 1 316 ? 3.051 16.098 -58.864 1.00 69.38 316 ASP A C 1
ATOM 2475 O O . ASP A 1 316 ? 2.799 14.916 -58.647 1.00 69.38 316 ASP A O 1
ATOM 2479 N N . TRP A 1 317 ? 4.250 16.616 -58.561 1.00 71.12 317 TRP A N 1
ATOM 2480 C CA . TRP A 1 317 ? 5.355 15.835 -57.986 1.00 71.12 317 TRP A CA 1
ATOM 2481 C C . TRP A 1 317 ? 5.050 15.339 -56.560 1.00 71.12 317 TRP A C 1
ATOM 2483 O O . TRP A 1 317 ? 5.540 14.287 -56.147 1.00 71.12 317 TRP A O 1
ATOM 2493 N N . LYS A 1 318 ? 4.185 16.044 -55.814 1.00 65.69 318 LYS A N 1
ATOM 2494 C CA . LYS A 1 318 ? 3.712 15.579 -54.499 1.00 65.69 318 LYS A CA 1
ATOM 2495 C C . LYS A 1 318 ? 2.817 14.347 -54.624 1.00 65.69 318 LYS A C 1
ATOM 2497 O O . LYS A 1 318 ? 2.958 13.427 -53.830 1.00 65.69 318 LYS A O 1
ATOM 2502 N N . PHE A 1 319 ? 1.942 14.303 -55.628 1.00 62.78 319 PHE A N 1
ATOM 2503 C CA . PHE A 1 319 ? 1.016 13.182 -55.816 1.00 62.78 319 PHE A CA 1
ATOM 2504 C C . PHE A 1 319 ? 1.713 11.915 -56.320 1.00 62.78 319 PHE A C 1
ATOM 2506 O O . PHE A 1 319 ? 1.374 10.827 -55.865 1.00 62.78 319 PHE A O 1
ATOM 2513 N N . VAL A 1 320 ? 2.741 12.050 -57.167 1.00 59.47 320 VAL A N 1
ATOM 2514 C CA . VAL A 1 320 ? 3.557 10.908 -57.624 1.00 59.47 320 VAL A CA 1
ATOM 2515 C C . VAL A 1 320 ? 4.293 10.227 -56.459 1.00 59.47 320 VAL A C 1
ATOM 2517 O O . VAL A 1 320 ? 4.401 9.007 -56.443 1.00 59.47 320 VAL A O 1
ATOM 2520 N N . ASN A 1 321 ? 4.740 10.990 -55.453 1.00 55.66 321 ASN A N 1
ATOM 2521 C CA . ASN A 1 321 ? 5.425 10.435 -54.278 1.00 55.66 321 ASN A CA 1
ATOM 2522 C C . ASN A 1 321 ? 4.474 9.898 -53.191 1.00 55.66 321 ASN A C 1
ATOM 2524 O O . ASN A 1 321 ? 4.855 8.997 -52.453 1.00 55.66 321 ASN A O 1
ATOM 2528 N N . VAL A 1 322 ? 3.255 10.438 -53.070 1.00 48.91 322 VAL A N 1
ATOM 2529 C CA . VAL A 1 322 ? 2.300 10.050 -52.009 1.00 48.91 322 VAL A CA 1
ATOM 2530 C C . VAL A 1 322 ? 1.446 8.835 -52.396 1.00 48.91 322 VAL A C 1
ATOM 2532 O O . VAL A 1 322 ? 1.017 8.095 -51.517 1.00 48.91 322 VAL A O 1
ATOM 2535 N N . LEU A 1 323 ? 1.222 8.577 -53.689 1.00 41.78 323 LEU A N 1
ATOM 2536 C CA . LEU A 1 323 ? 0.345 7.486 -54.142 1.00 41.78 323 LEU A CA 1
ATOM 2537 C C . LEU A 1 323 ? 1.055 6.145 -54.411 1.00 41.78 323 LEU A C 1
ATOM 2539 O O . LEU A 1 323 ? 0.380 5.176 -54.742 1.00 41.78 323 LEU A O 1
ATOM 2543 N N . GLN A 1 324 ? 2.380 6.043 -54.244 1.00 46.12 324 GLN A N 1
ATOM 2544 C CA . GLN A 1 324 ? 3.111 4.768 -54.397 1.00 46.12 324 GLN A CA 1
ATOM 2545 C C . GLN A 1 324 ? 3.621 4.155 -53.085 1.00 46.12 324 GLN A C 1
ATOM 2547 O O . GLN A 1 324 ? 4.092 3.022 -53.100 1.00 46.12 324 GLN A O 1
ATOM 2552 N N . THR A 1 325 ? 3.498 4.838 -51.944 1.00 43.09 325 THR A N 1
ATOM 2553 C CA . THR A 1 325 ? 3.939 4.302 -50.642 1.00 43.09 325 THR A CA 1
ATOM 2554 C C . THR A 1 325 ? 2.863 3.505 -49.893 1.00 43.09 325 THR A C 1
ATOM 2556 O O . THR A 1 325 ? 3.139 3.030 -48.798 1.00 43.09 325 THR A O 1
ATOM 2559 N N . HIS A 1 326 ? 1.656 3.331 -50.454 1.00 38.31 326 HIS A N 1
ATOM 2560 C CA . HIS A 1 326 ? 0.514 2.752 -49.727 1.00 38.31 326 HIS A CA 1
ATOM 2561 C C . HIS A 1 326 ? -0.305 1.676 -50.461 1.00 38.31 326 HIS A C 1
ATOM 2563 O O . HIS A 1 326 ? -1.470 1.487 -50.131 1.00 38.31 326 HIS A O 1
ATOM 2569 N N . PHE A 1 327 ? 0.284 0.909 -51.382 1.00 30.23 327 PHE A N 1
ATOM 2570 C CA . PHE A 1 327 ? -0.316 -0.361 -51.823 1.00 30.23 327 PHE A CA 1
ATOM 2571 C C . PHE A 1 327 ? 0.765 -1.401 -52.149 1.00 30.23 327 PHE A C 1
ATOM 2573 O O . PHE A 1 327 ? 1.575 -1.158 -53.045 1.00 30.23 327 PHE A O 1
ATOM 2580 N N . PRO A 1 328 ? 0.799 -2.560 -51.464 1.00 39.84 328 PRO A N 1
ATOM 2581 C CA . PRO A 1 328 ? 1.528 -3.717 -51.950 1.00 39.84 328 PRO A CA 1
ATOM 2582 C C . PRO A 1 328 ? 0.664 -4.528 -52.937 1.00 39.84 328 PRO A C 1
ATOM 2584 O O . PRO A 1 328 ? -0.547 -4.648 -52.752 1.00 39.84 328 PRO A O 1
ATOM 2587 N N . HIS A 1 329 ? 1.356 -5.146 -53.907 1.00 34.47 329 HIS A N 1
ATOM 2588 C CA . HIS A 1 329 ? 0.964 -6.282 -54.774 1.00 34.47 329 HIS A CA 1
ATOM 2589 C C . HIS A 1 329 ? 0.261 -5.986 -56.122 1.00 34.47 329 HIS A C 1
ATOM 2591 O O . HIS A 1 329 ? -0.366 -4.937 -56.248 1.00 34.47 329 HIS A O 1
ATOM 2597 N N . PRO A 1 330 ? 0.349 -6.889 -57.142 1.00 39.31 330 PRO A N 1
ATOM 2598 C CA . PRO A 1 330 ? 0.780 -8.298 -57.083 1.00 39.31 330 PRO A CA 1
ATOM 2599 C C . PRO A 1 330 ? 1.820 -8.774 -58.123 1.00 39.31 330 PRO A C 1
ATOM 2601 O O . PRO A 1 330 ? 2.133 -8.120 -59.113 1.00 39.31 330 PRO A O 1
ATOM 2604 N N . LEU A 1 331 ? 2.332 -9.980 -57.852 1.00 47.44 331 LEU A N 1
ATOM 2605 C CA . LEU A 1 331 ? 2.937 -10.899 -58.817 1.00 47.44 331 LEU A CA 1
ATOM 2606 C C . LEU A 1 331 ? 1.993 -11.122 -60.010 1.00 47.44 331 LEU A C 1
ATOM 2608 O O . LEU A 1 331 ? 0.853 -11.498 -59.769 1.00 47.44 331 LEU A O 1
ATOM 2612 N N . THR A 1 332 ? 2.497 -11.014 -61.244 1.00 36.41 332 THR A N 1
ATOM 2613 C CA . THR A 1 332 ? 2.180 -11.940 -62.354 1.00 36.41 332 THR A CA 1
ATOM 2614 C C . THR A 1 332 ? 3.116 -11.734 -63.552 1.00 36.41 332 THR A C 1
ATOM 2616 O O . THR A 1 332 ? 3.205 -10.635 -64.087 1.00 36.41 332 THR A O 1
ATOM 2619 N N . ALA A 1 333 ? 3.752 -12.843 -63.943 1.00 34.94 333 ALA A N 1
ATOM 2620 C CA . ALA A 1 333 ? 3.931 -13.384 -65.295 1.00 34.94 333 ALA A CA 1
ATOM 2621 C C . ALA A 1 333 ? 4.246 -12.451 -66.484 1.00 34.94 333 ALA A C 1
ATOM 2623 O O . ALA A 1 333 ? 3.369 -11.766 -67.011 1.00 34.94 333 ALA A O 1
ATOM 2624 N N . SER A 1 334 ? 5.448 -12.612 -67.042 1.00 34.69 334 SER A N 1
ATOM 2625 C CA . SER A 1 334 ? 5.671 -13.198 -68.380 1.00 34.69 334 SER A CA 1
ATOM 2626 C C . SER A 1 334 ? 7.098 -13.719 -68.482 1.00 34.69 334 SER A C 1
ATOM 2628 O O . SER A 1 334 ? 7.995 -13.027 -67.951 1.00 34.69 334 SER A O 1
#

Mean predicted aligned error: 21.57 Å